Protein AF-0000000084584482 (afdb_homodimer)

Solvent-accessible surface area (backbone atoms only — not comparable to full-atom values): 12498 Å² total; per-residue (Å²): 125,82,70,65,55,61,28,46,64,66,60,47,19,53,52,30,55,56,40,27,38,62,66,48,37,52,52,50,52,51,26,68,71,41,74,44,37,59,68,48,52,25,63,45,69,70,48,55,60,69,58,52,48,51,54,51,48,53,33,41,77,71,42,48,36,43,78,44,79,55,92,92,42,50,32,35,27,52,29,81,82,31,76,55,37,58,55,53,52,52,56,54,69,37,46,32,81,77,25,67,70,58,44,52,36,54,56,40,49,75,70,52,74,128,127,82,70,65,56,60,29,46,63,66,60,48,19,53,51,30,56,58,41,26,38,61,66,47,37,53,50,48,52,51,25,66,72,43,72,44,38,60,68,47,50,24,64,46,68,69,49,53,60,71,57,52,49,52,54,49,48,54,34,42,76,70,42,48,36,42,79,45,78,55,90,95,41,49,32,38,27,50,28,80,80,30,76,55,36,57,56,53,52,53,56,56,68,36,45,32,81,79,25,66,69,58,44,52,37,53,56,40,48,75,69,53,76,127

Sequence (228 aa):
MTVTAALSTEKLTETLKILYDPTRLLLMKLLTEKEYCVCELVGMFEVSQPAISQHLRKYKKAGLVYEERRGQWRYYRFNETCEQRALVEQILSQLDENDEQLVKLRTKAEAITCMTVTAALSTEKLTETLKILYDPTRLLLMKLLTEKEYCVCELVGMFEVSQPAISQHLRKYKKAGLVYEERRGQWRYYRFNETCEQRALVEQILSQLDENDEQLVKLRTKAEAITC

Foldseek 3Di:
DPPLDDDDPVLLVLVCVLCVDPLLVLVQLVQAVHKDWLVLSCQLVVHDSVVSVVSVVSCVVSVQWDWDDDPPIIMIHGDCPDSCNVVSVVVNVPDDCVPVSNVSSVVSSVVDDD/DPPLDDDDPVLLVLVCVLCVDPLLVLVQLVQAVHKDWLVLSCQLVVHDSVVSVVSVVSCVVSVQWDWDDDPPIIMIHGDCPDSCNVVSVVVNVPDDCVPVSNVSSVVSSVVDDD

pLDDT: mean 93.22, std 10.54, range [32.22, 98.5]

Organism: NCBI:txid361277

InterPro domains:
  IPR001845 HTH ArsR-type DNA-binding domain [PF01022] (21-66)
  IPR001845 HTH ArsR-type DNA-binding domain [PR00778] (16-31)
  IPR001845 HTH ArsR-type DNA-binding domain [PR00778] (35-46)
  IPR001845 HTH ArsR-type DNA-binding domain [PR00778] (48-63)
  IPR001845 HTH ArsR-type DNA-binding domain [PR00778] (63-78)
  IPR001845 HTH ArsR-type DNA-binding domain [PS50987] (4-99)
  IPR001845 HTH ArsR-type DNA-binding domain [SM00418] (14-97)
  IPR011991 ArsR-like helix-turn-helix domain [cd00090] (16-92)
  IPR036388 Winged helix-like DNA-binding domain superfamily [G3DSA:1.10.10.10] (2-109)
  IPR036390 Winged helix DNA-binding domain superfamily [SSF46785] (10-90)
  IPR051081 HTH-type Metal-responsive Transcriptional Regulators [PTHR33154] (8-96)

Nearest PDB structures (foldseek):
  4ooi-assembly1_A  TM=8.924E-01  e=1.299E-05  Vibrio cholerae O1 biovar El Tor str. N16961
  4k2e-assembly1_B  TM=9.018E-01  e=5.523E-05  Vibrio cholerae O1 biovar El Tor str. N16961
  3jth-assembly1_A  TM=8.368E-01  e=1.106E-04  Vibrio vulnificus CMCP6
  7p6f-assembly1_BBB  TM=7.817E-01  e=7.816E-05  Streptomyces griseus
  7p6f-assembly2_CCC-2  TM=7.333E-01  e=4.135E-05  Streptomyces griseus

Structure (mmCIF, N/CA/C/O backbone):
data_AF-0000000084584482-model_v1
#
loop_
_entity.id
_entity.type
_entity.pdbx_description
1 polymer 'ArsR family transcriptional regulator'
#
loop_
_atom_site.group_PDB
_atom_site.id
_atom_site.type_symbol
_atom_site.label_atom_id
_atom_site.label_alt_id
_atom_site.label_comp_id
_atom_site.label_asym_id
_atom_site.label_entity_id
_atom_site.label_seq_id
_atom_site.pdbx_PDB_ins_code
_atom_site.Cartn_x
_atom_site.Cartn_y
_atom_site.Cartn_z
_atom_site.occupancy
_atom_site.B_iso_or_equiv
_atom_site.auth_seq_id
_atom_site.auth_comp_id
_atom_site.auth_asym_id
_atom_site.auth_atom_id
_atom_site.pdbx_PDB_model_num
ATOM 1 N N . MET A 1 1 ? 7.176 15.039 -17.984 1 32.22 1 MET A N 1
ATOM 2 C CA . MET A 1 1 ? 7.062 13.609 -18.281 1 32.22 1 MET A CA 1
ATOM 3 C C . MET A 1 1 ? 7.305 12.773 -17.016 1 32.22 1 MET A C 1
ATOM 5 O O . MET A 1 1 ? 8.438 12.68 -16.547 1 32.22 1 MET A O 1
ATOM 9 N N . THR A 1 2 ? 6.734 13.07 -15.844 1 42.53 2 THR A N 1
ATOM 10 C CA . THR A 1 2 ? 7.199 12.664 -14.523 1 42.53 2 THR A CA 1
ATOM 11 C C . THR A 1 2 ? 7.43 11.156 -14.469 1 42.53 2 THR A C 1
ATOM 13 O O . THR A 1 2 ? 6.484 10.367 -14.594 1 42.53 2 THR A O 1
ATOM 16 N N . VAL A 1 3 ? 8.484 10.859 -15.023 1 50.09 3 VAL A N 1
ATOM 17 C CA . VAL A 1 3 ? 8.898 9.469 -15.133 1 50.09 3 VAL A CA 1
ATOM 18 C C . VAL A 1 3 ? 8.703 8.766 -13.789 1 50.09 3 VAL A C 1
ATOM 20 O O . VAL A 1 3 ? 9.289 9.164 -12.781 1 50.09 3 VAL A O 1
ATOM 23 N N . THR A 1 4 ? 7.547 8.445 -13.562 1 61.56 4 THR A N 1
ATOM 24 C CA . THR A 1 4 ? 7.32 7.637 -12.367 1 61.56 4 THR A CA 1
ATOM 25 C C . THR A 1 4 ? 8.312 6.48 -12.305 1 61.56 4 THR A C 1
ATOM 27 O O . THR A 1 4 ? 8.352 5.633 -13.195 1 61.56 4 THR A O 1
ATOM 30 N N . ALA A 1 5 ? 9.43 6.859 -11.68 1 71.5 5 ALA A N 1
ATOM 31 C CA . ALA A 1 5 ? 10.5 5.867 -11.539 1 71.5 5 ALA A CA 1
ATOM 32 C C . ALA A 1 5 ? 9.953 4.555 -10.984 1 71.5 5 ALA A C 1
ATOM 34 O O . ALA A 1 5 ? 9.133 4.555 -10.062 1 71.5 5 ALA A O 1
ATOM 35 N N . ALA A 1 6 ? 10.18 3.467 -11.672 1 89.94 6 ALA A N 1
ATOM 36 C CA . ALA A 1 6 ? 9.844 2.135 -11.172 1 89.94 6 ALA A CA 1
ATOM 37 C C . ALA A 1 6 ? 10.555 1.847 -9.852 1 89.94 6 ALA A C 1
ATOM 39 O O . ALA A 1 6 ? 11.672 2.32 -9.625 1 89.94 6 ALA A O 1
ATOM 40 N N . LEU A 1 7 ? 9.891 1.24 -8.898 1 96.56 7 LEU A N 1
ATOM 41 C CA . LEU A 1 7 ? 10.422 0.967 -7.566 1 96.56 7 LEU A CA 1
ATOM 42 C C . LEU A 1 7 ? 10.797 -0.502 -7.426 1 96.56 7 LEU A C 1
ATOM 44 O O . LEU A 1 7 ? 10.156 -1.375 -8.008 1 96.56 7 LEU A O 1
ATOM 48 N N . SER A 1 8 ? 11.859 -0.708 -6.691 1 96.44 8 SER A N 1
ATOM 49 C CA . SER A 1 8 ? 12.188 -2.082 -6.328 1 96.44 8 SER A CA 1
ATOM 50 C C . SER A 1 8 ? 11.133 -2.678 -5.398 1 96.44 8 SER A C 1
ATOM 52 O O . SER A 1 8 ? 10.359 -1.944 -4.773 1 96.44 8 SER A O 1
ATOM 54 N N . THR A 1 9 ? 11.133 -3.967 -5.312 1 97 9 THR A N 1
ATOM 55 C CA . THR A 1 9 ? 10.219 -4.66 -4.418 1 97 9 THR A CA 1
ATOM 56 C C . THR A 1 9 ? 10.398 -4.18 -2.979 1 97 9 THR A C 1
ATOM 58 O O . THR A 1 9 ? 9.422 -3.922 -2.275 1 97 9 THR A O 1
ATOM 61 N N . GLU A 1 10 ? 11.617 -4.004 -2.627 1 95.75 10 GLU A N 1
ATOM 62 C CA . GLU A 1 10 ? 11.938 -3.588 -1.266 1 95.75 10 GLU A CA 1
ATOM 63 C C . GLU A 1 10 ? 11.43 -2.176 -0.986 1 95.75 10 GLU A C 1
ATOM 65 O O . GLU A 1 10 ? 10.773 -1.937 0.03 1 95.75 10 GLU A O 1
ATOM 70 N N . LYS A 1 11 ? 11.719 -1.286 -1.854 1 96.38 11 LYS A N 1
ATOM 71 C CA . LYS A 1 11 ? 11.305 0.103 -1.674 1 96.38 11 LYS A CA 1
ATOM 72 C C . LYS A 1 11 ? 9.781 0.232 -1.692 1 96.38 11 LYS A C 1
ATOM 74 O O . LYS A 1 11 ? 9.211 0.978 -0.896 1 96.38 11 LYS A O 1
ATOM 79 N N . LEU A 1 12 ? 9.172 -0.483 -2.604 1 97.75 12 LEU A N 1
ATOM 80 C CA . LEU A 1 12 ? 7.715 -0.461 -2.723 1 97.75 12 LEU A CA 1
ATOM 81 C C . LEU A 1 12 ? 7.059 -0.988 -1.452 1 97.75 12 LEU A C 1
ATOM 83 O O . LEU A 1 12 ? 6.203 -0.319 -0.867 1 97.75 12 LEU A O 1
ATOM 87 N N . THR A 1 13 ? 7.535 -2.094 -0.897 1 97.75 13 THR A N 1
ATOM 88 C CA . THR A 1 13 ? 6.922 -2.711 0.273 1 97.75 13 THR A CA 1
ATOM 89 C C . THR A 1 13 ? 7.188 -1.88 1.525 1 97.75 13 THR A C 1
ATOM 91 O O . THR A 1 13 ? 6.34 -1.804 2.418 1 97.75 13 THR A O 1
ATOM 94 N N . GLU A 1 14 ? 8.312 -1.296 1.596 1 97.06 14 GLU A N 1
ATOM 95 C CA . GLU A 1 14 ? 8.617 -0.415 2.717 1 97.06 14 GLU A CA 1
ATOM 96 C C . GLU A 1 14 ? 7.676 0.783 2.756 1 97.06 14 GLU A C 1
ATOM 98 O O . GLU A 1 14 ? 7.242 1.202 3.83 1 97.06 14 GLU A O 1
ATOM 103 N N . THR A 1 15 ? 7.422 1.303 1.594 1 97.88 15 THR A N 1
ATOM 104 C CA . THR A 1 15 ? 6.512 2.441 1.503 1 97.88 15 THR A CA 1
ATOM 105 C C . THR A 1 15 ? 5.094 2.035 1.89 1 97.88 15 THR A C 1
ATOM 107 O O . THR A 1 15 ? 4.422 2.744 2.641 1 97.88 15 THR A O 1
ATOM 110 N N . LEU A 1 16 ? 4.684 0.858 1.425 1 98.38 16 LEU A N 1
ATOM 111 C CA . LEU A 1 16 ? 3.373 0.341 1.798 1 98.38 16 LEU A CA 1
ATOM 112 C C . LEU A 1 16 ? 3.283 0.122 3.305 1 98.38 16 LEU A C 1
ATOM 114 O O . LEU A 1 16 ? 2.266 0.441 3.924 1 98.38 16 LEU A O 1
ATOM 118 N N . LYS A 1 17 ? 4.328 -0.348 3.85 1 97.5 17 LYS A N 1
ATOM 119 C CA . LYS A 1 17 ? 4.398 -0.63 5.281 1 97.5 17 LYS A CA 1
ATOM 120 C C . LYS A 1 17 ? 4.199 0.642 6.102 1 97.5 17 LYS A C 1
ATOM 122 O O . LYS A 1 17 ? 3.549 0.616 7.145 1 97.5 17 LYS A O 1
ATOM 127 N N . ILE A 1 18 ? 4.699 1.643 5.629 1 97.31 18 ILE A N 1
ATOM 128 C CA . ILE A 1 18 ? 4.57 2.916 6.332 1 97.31 18 ILE A CA 1
ATOM 129 C C . ILE A 1 18 ? 3.133 3.422 6.215 1 97.31 18 ILE A C 1
ATOM 131 O O . ILE A 1 18 ? 2.559 3.906 7.191 1 97.31 18 ILE A O 1
ATOM 135 N N . LEU A 1 19 ? 2.537 3.219 5.051 1 97.69 19 LEU A N 1
ATOM 136 C CA . LEU A 1 19 ? 1.274 3.877 4.734 1 97.69 19 LEU A CA 1
ATOM 137 C C . LEU A 1 19 ? 0.09 3.018 5.164 1 97.69 19 LEU A C 1
ATOM 139 O O . LEU A 1 19 ? -1.051 3.486 5.172 1 97.69 19 LEU A O 1
ATOM 143 N N . TYR A 1 20 ? 0.31 1.757 5.555 1 97 20 TYR A N 1
ATOM 144 C CA . TYR A 1 20 ? -0.832 0.895 5.84 1 97 20 TYR A CA 1
ATOM 145 C C . TYR A 1 20 ? -1.443 1.228 7.195 1 97 20 TYR A C 1
ATOM 147 O O . TYR A 1 20 ? -2.494 0.692 7.555 1 97 20 TYR A O 1
ATOM 155 N N . ASP A 1 21 ? -0.858 2.107 7.965 1 96.75 21 ASP A N 1
ATOM 156 C CA . ASP A 1 21 ? -1.448 2.645 9.188 1 96.75 21 ASP A CA 1
ATOM 157 C C . ASP A 1 21 ? -2.482 3.723 8.867 1 96.75 21 ASP A C 1
ATOM 159 O O . ASP A 1 21 ? -2.197 4.668 8.133 1 96.75 21 ASP A O 1
ATOM 163 N N . PRO A 1 22 ? -3.732 3.531 9.414 1 96.75 22 PRO A N 1
ATOM 164 C CA . PRO A 1 22 ? -4.785 4.492 9.07 1 96.75 22 PRO A CA 1
ATOM 165 C C . PRO A 1 22 ? -4.402 5.93 9.398 1 96.75 22 PRO A C 1
ATOM 167 O O . PRO A 1 22 ? -4.688 6.844 8.625 1 96.75 22 PRO A O 1
ATOM 170 N N . THR A 1 23 ? -3.777 6.121 10.484 1 96.38 23 THR A N 1
ATOM 171 C CA . THR A 1 23 ? -3.371 7.465 10.875 1 96.38 23 THR A CA 1
ATOM 172 C C . THR A 1 23 ? -2.318 8.016 9.922 1 96.38 23 THR A C 1
ATOM 174 O O . THR A 1 23 ? -2.418 9.156 9.469 1 96.38 23 THR A O 1
ATOM 177 N N . ARG A 1 24 ? -1.349 7.18 9.609 1 97.75 24 ARG A N 1
ATOM 178 C CA . ARG A 1 24 ? -0.279 7.605 8.711 1 97.75 24 ARG A CA 1
ATOM 179 C C . ARG A 1 24 ? -0.814 7.863 7.309 1 97.75 24 ARG A C 1
ATOM 181 O O . ARG A 1 24 ? -0.327 8.75 6.605 1 97.75 24 ARG A O 1
ATOM 188 N N . LEU A 1 25 ? -1.748 7.07 6.898 1 98.19 25 LEU A N 1
ATOM 189 C CA . LEU A 1 25 ? -2.355 7.27 5.586 1 98.19 25 LEU A CA 1
ATOM 190 C C . LEU A 1 25 ? -3.045 8.633 5.512 1 98.19 25 LEU A C 1
ATOM 192 O O . LEU A 1 25 ? -2.834 9.383 4.559 1 98.19 25 LEU A O 1
ATOM 196 N N . LEU A 1 26 ? -3.824 8.922 6.508 1 97.88 26 LEU A N 1
ATOM 197 C CA . LEU A 1 26 ? -4.566 10.18 6.539 1 97.88 26 LEU A CA 1
ATOM 198 C C . LEU A 1 26 ? -3.621 11.367 6.711 1 97.88 26 LEU A C 1
ATOM 200 O O . LEU A 1 26 ? -3.818 12.414 6.098 1 97.88 26 LEU A O 1
ATOM 204 N N . LEU A 1 27 ? -2.625 11.125 7.543 1 97.88 27 LEU A N 1
ATOM 205 C CA . LEU A 1 27 ? -1.597 12.141 7.746 1 97.88 27 LEU A CA 1
ATOM 206 C C . LEU A 1 27 ? -0.896 12.477 6.434 1 97.88 27 LEU A C 1
ATOM 208 O O . LEU A 1 27 ? -0.711 13.656 6.105 1 97.88 27 LEU A O 1
ATOM 212 N N . MET A 1 28 ? -0.558 11.508 5.672 1 98.5 28 MET A N 1
ATOM 213 C CA . MET A 1 28 ? 0.083 11.703 4.375 1 98.5 28 MET A CA 1
ATOM 214 C C . MET A 1 28 ? -0.844 12.445 3.416 1 98.5 28 MET A C 1
ATOM 216 O O . MET A 1 28 ? -0.405 13.328 2.678 1 98.5 28 MET A O 1
ATOM 220 N N . LYS A 1 29 ? -2.084 12.039 3.418 1 98 29 LYS A N 1
ATOM 221 C CA . LYS A 1 29 ? -3.062 12.711 2.57 1 98 29 LYS A CA 1
ATOM 222 C C . LYS A 1 29 ? -3.086 14.211 2.846 1 98 29 LYS A C 1
ATOM 224 O O . LYS A 1 29 ? -3.016 15.023 1.918 1 98 29 LYS A O 1
ATOM 229 N N . LEU A 1 30 ? -3.096 14.594 4.055 1 96.75 30 LEU A N 1
ATOM 230 C CA . LEU A 1 30 ? -3.129 16 4.441 1 96.75 30 LEU A CA 1
ATOM 231 C C . LEU A 1 30 ? -1.847 16.703 4.023 1 96.75 30 LEU A C 1
ATOM 233 O O . LEU A 1 30 ? -1.893 17.812 3.488 1 96.75 30 LEU A O 1
ATOM 237 N N . LEU A 1 31 ? -0.734 16.031 4.207 1 97.56 31 LEU A N 1
ATOM 238 C CA . LEU A 1 31 ? 0.564 16.641 3.922 1 97.56 31 LEU A CA 1
ATOM 239 C C . LEU A 1 31 ? 0.753 16.828 2.422 1 97.56 31 LEU A C 1
ATOM 241 O O . LEU A 1 31 ? 1.561 17.672 1.996 1 97.56 31 LEU A O 1
ATOM 245 N N . THR A 1 32 ? 0.097 16.016 1.607 1 97 32 THR A N 1
ATOM 246 C CA . THR A 1 32 ? 0.163 16.203 0.163 1 97 32 THR A CA 1
ATOM 247 C C . THR A 1 32 ? -0.662 17.422 -0.261 1 97 32 THR A C 1
ATOM 249 O O . THR A 1 32 ? -0.497 17.938 -1.37 1 97 32 THR A O 1
ATOM 252 N N . GLU A 1 33 ? -1.539 17.844 0.581 1 94.31 33 GLU A N 1
ATOM 253 C CA . GLU A 1 33 ? -2.432 18.953 0.259 1 94.31 33 GLU A CA 1
ATOM 254 C C . GLU A 1 33 ? -1.831 20.281 0.692 1 94.31 33 GLU A C 1
ATOM 256 O O . GLU A 1 33 ? -1.94 21.281 -0.024 1 94.31 33 GLU A O 1
ATOM 261 N N . LYS A 1 34 ? -1.255 20.297 1.802 1 93.88 34 LYS A N 1
ATOM 262 C CA . LYS A 1 34 ? -0.595 21.516 2.266 1 93.88 34 LYS A CA 1
ATOM 263 C C . LYS A 1 34 ? 0.417 21.203 3.365 1 93.88 34 LYS A C 1
ATOM 265 O O . LYS A 1 34 ? 0.625 20.047 3.717 1 93.88 34 LYS A O 1
ATOM 270 N N . GLU A 1 35 ? 1.16 22.25 3.797 1 96.06 35 GLU A N 1
ATOM 271 C CA . GLU A 1 35 ? 2.145 22.156 4.871 1 96.06 35 GLU A CA 1
ATOM 272 C C . GLU A 1 35 ? 1.492 22.328 6.238 1 96.06 35 GLU A C 1
ATOM 274 O O . GLU A 1 35 ? 0.596 23.172 6.398 1 96.06 35 GLU A O 1
ATOM 279 N N . TYR A 1 36 ? 2.002 21.516 7.266 1 95.75 36 TYR A N 1
ATOM 280 C CA . TYR A 1 36 ? 1.469 21.625 8.617 1 95.75 36 TYR A CA 1
ATOM 281 C C . TYR A 1 36 ? 2.592 21.656 9.648 1 95.75 36 TYR A C 1
ATOM 283 O O . TYR A 1 36 ? 3.643 21.031 9.445 1 95.75 36 TYR A O 1
ATOM 291 N N . CYS A 1 37 ? 2.361 22.359 10.719 1 95.38 37 CYS A N 1
ATOM 292 C CA . CYS A 1 37 ? 3.279 22.234 11.844 1 95.38 37 CYS A CA 1
ATOM 293 C C . CYS A 1 37 ? 2.85 21.109 12.781 1 95.38 37 CYS A C 1
ATOM 295 O O . CYS A 1 37 ? 1.692 20.688 12.758 1 95.38 37 CYS A O 1
ATOM 297 N N . VAL A 1 38 ? 3.701 20.688 13.594 1 94.62 38 VAL A N 1
ATOM 298 C CA . VAL A 1 38 ? 3.461 19.547 14.484 1 94.62 38 VAL A CA 1
ATOM 299 C C . VAL A 1 38 ? 2.252 19.828 15.367 1 94.62 38 VAL A C 1
ATOM 301 O O . VAL A 1 38 ? 1.397 18.969 15.57 1 94.62 38 VAL A O 1
ATOM 304 N N . CYS A 1 39 ? 2.086 21.016 15.867 1 92.75 39 CYS A N 1
ATOM 305 C CA . CYS A 1 39 ? 1.007 21.391 16.781 1 92.75 39 CYS A CA 1
ATOM 306 C C . CYS A 1 39 ? -0.349 21.281 16.094 1 92.75 39 CYS A C 1
ATOM 308 O O . CYS A 1 39 ? -1.323 20.828 16.703 1 92.75 39 CYS A O 1
ATOM 310 N N . GLU A 1 40 ? -0.403 21.703 14.859 1 94.81 40 GLU A N 1
ATOM 311 C CA . GLU A 1 40 ? -1.645 21.562 14.102 1 94.81 40 GLU A CA 1
ATOM 312 C C . GLU A 1 40 ? -2.033 20.094 13.953 1 94.81 40 GLU A C 1
ATOM 314 O O . GLU A 1 40 ? -3.199 19.734 14.133 1 94.81 40 GLU A O 1
ATOM 319 N N . LEU A 1 41 ? -1.074 19.25 13.641 1 95.88 41 LEU A N 1
ATOM 320 C CA . LEU A 1 41 ? -1.325 17.828 13.43 1 95.88 41 LEU A CA 1
ATOM 321 C C . LEU A 1 41 ? -1.777 17.156 14.727 1 95.88 41 LEU A C 1
ATOM 323 O O . LEU A 1 41 ? -2.693 16.344 14.711 1 95.88 41 LEU A O 1
ATOM 327 N N . VAL A 1 42 ? -1.187 17.484 15.812 1 95.12 42 VAL A N 1
ATOM 328 C CA . VAL A 1 42 ? -1.553 16.938 17.125 1 95.12 42 VAL A CA 1
ATOM 329 C C . VAL A 1 42 ? -3.006 17.281 17.438 1 95.12 42 VAL A C 1
ATOM 331 O O . VAL A 1 42 ? -3.773 16.422 17.875 1 95.12 42 VAL A O 1
ATOM 334 N N . GLY A 1 43 ? -3.34 18.516 17.188 1 94 43 GLY A N 1
ATOM 335 C CA . GLY A 1 43 ? -4.703 18.953 17.406 1 94 43 GLY A CA 1
ATOM 336 C C . GLY A 1 43 ? -5.715 18.281 16.5 1 94 43 GLY A C 1
ATOM 337 O O . GLY A 1 43 ? -6.797 17.891 16.953 1 94 43 GLY A O 1
ATOM 338 N N . MET A 1 44 ? -5.383 18.109 15.281 1 94.38 44 MET A N 1
ATOM 339 C CA . MET A 1 44 ? -6.281 17.531 14.289 1 94.38 44 MET A CA 1
ATOM 340 C C . MET A 1 44 ? -6.527 16.062 14.57 1 94.38 44 MET A C 1
ATOM 342 O O . MET A 1 44 ? -7.668 15.594 14.547 1 94.38 44 MET A O 1
ATOM 346 N N . PHE A 1 45 ? -5.469 15.281 14.867 1 95.69 45 PHE A N 1
ATOM 347 C CA . PHE A 1 45 ? -5.559 13.836 15 1 95.69 45 PHE A CA 1
ATOM 348 C C . PHE A 1 45 ? -5.91 13.438 16.422 1 95.69 45 PHE A C 1
ATOM 350 O O . PHE A 1 45 ? -6.258 12.289 16.688 1 95.69 45 PHE A O 1
ATOM 357 N N . GLU A 1 46 ? -5.848 14.391 17.328 1 93.69 46 GLU A N 1
ATOM 358 C CA . GLU A 1 46 ? -6.184 14.172 18.734 1 93.69 46 GLU A CA 1
ATOM 359 C C . GLU A 1 46 ? -5.352 13.039 19.328 1 93.69 46 GLU A C 1
ATOM 361 O O . GLU A 1 46 ? -5.891 12.148 19.984 1 93.69 46 GLU A O 1
ATOM 366 N N . VAL A 1 47 ? -4.113 12.969 18.953 1 94.5 47 VAL A N 1
ATOM 367 C CA . VAL A 1 47 ? -3.117 12.055 19.516 1 94.5 47 VAL A CA 1
ATOM 368 C C . VAL A 1 47 ? -1.986 12.859 20.156 1 94.5 47 VAL A C 1
ATOM 370 O O . VAL A 1 47 ? -1.896 14.07 19.969 1 94.5 47 VAL A O 1
ATOM 373 N N . SER A 1 48 ? -1.186 12.18 20.922 1 96.12 48 SER A N 1
ATOM 374 C CA . SER A 1 48 ? -0.091 12.844 21.625 1 96.12 48 SER A CA 1
ATOM 375 C C . SER A 1 48 ? 0.969 13.336 20.641 1 96.12 48 SER A C 1
ATOM 377 O O . SER A 1 48 ? 1.091 12.812 19.531 1 96.12 48 SER A O 1
ATOM 379 N N . GLN A 1 49 ? 1.655 14.297 21.047 1 95.94 49 GLN A N 1
ATOM 380 C CA . GLN A 1 49 ? 2.756 14.836 20.25 1 95.94 49 GLN A CA 1
ATOM 381 C C . GLN A 1 49 ? 3.828 13.781 20 1 95.94 49 GLN A C 1
ATOM 383 O O . GLN A 1 49 ? 4.34 13.656 18.891 1 95.94 49 GLN A O 1
ATOM 388 N N . PRO A 1 50 ? 4.156 13.023 21.016 1 97.38 50 PRO A N 1
ATOM 389 C CA . PRO A 1 50 ? 5.137 11.969 20.734 1 97.38 50 PRO A CA 1
ATOM 390 C C . PRO A 1 50 ? 4.672 11 19.656 1 97.38 50 PRO A C 1
ATOM 392 O O . PRO A 1 50 ? 5.48 10.547 18.844 1 97.38 50 PRO A O 1
ATOM 395 N N . ALA A 1 51 ? 3.408 10.656 19.578 1 97 51 ALA A N 1
ATOM 396 C CA . ALA A 1 51 ? 2.867 9.75 18.562 1 97 51 ALA A CA 1
ATOM 397 C C . ALA A 1 51 ? 2.99 10.344 17.172 1 97 51 ALA A C 1
ATOM 399 O O . ALA A 1 51 ? 3.467 9.688 16.25 1 97 51 ALA A O 1
ATOM 400 N N . ILE A 1 52 ? 2.559 11.57 17.078 1 97.5 52 ILE A N 1
ATOM 401 C CA . ILE A 1 52 ? 2.658 12.266 15.797 1 97.5 52 ILE A CA 1
ATOM 402 C C . ILE A 1 52 ? 4.121 12.359 15.375 1 97.5 52 ILE A C 1
ATOM 404 O O . ILE A 1 52 ? 4.453 12.148 14.203 1 97.5 52 ILE A O 1
ATOM 408 N N . SER A 1 53 ? 4.98 12.672 16.312 1 96.81 53 SER A N 1
ATOM 409 C CA . SER A 1 53 ? 6.406 12.789 16.031 1 96.81 53 SER A CA 1
ATOM 410 C C . SER A 1 53 ? 6.98 11.469 15.539 1 96.81 53 SER A C 1
ATOM 412 O O . SER A 1 53 ? 7.824 11.453 14.641 1 96.81 53 SER A O 1
ATOM 414 N N . GLN A 1 54 ? 6.535 10.445 16.094 1 97.38 54 GLN A N 1
ATOM 415 C CA . GLN A 1 54 ? 6.996 9.125 15.672 1 97.38 54 GLN A CA 1
ATOM 416 C C . GLN A 1 54 ? 6.613 8.836 14.227 1 97.38 54 GLN A C 1
ATOM 418 O O . GLN A 1 54 ? 7.43 8.336 13.445 1 97.38 54 GLN A O 1
ATOM 423 N N . HIS A 1 55 ? 5.371 9.125 13.812 1 98 55 HIS A N 1
ATOM 424 C CA . HIS A 1 55 ? 4.926 8.953 12.438 1 98 55 HIS A CA 1
ATOM 425 C C . HIS A 1 55 ? 5.742 9.812 11.477 1 98 55 HIS A C 1
ATOM 427 O O . HIS A 1 55 ? 6.188 9.336 10.438 1 98 55 HIS A O 1
ATOM 433 N N . LEU A 1 56 ? 5.926 11.039 11.906 1 98.06 56 LEU A N 1
ATOM 434 C CA . LEU A 1 56 ? 6.664 11.977 11.07 1 98.06 56 LEU A CA 1
ATOM 435 C C . LEU A 1 56 ? 8.117 11.539 10.914 1 98.06 56 LEU A C 1
ATOM 437 O O . LEU A 1 56 ? 8.711 11.719 9.852 1 98.06 56 LEU A O 1
ATOM 441 N N . ARG A 1 57 ? 8.68 11.016 11.961 1 97.69 57 ARG A N 1
ATOM 442 C CA . ARG A 1 57 ? 10.039 10.484 11.891 1 97.69 57 ARG A CA 1
ATOM 443 C C . ARG A 1 57 ? 10.133 9.359 10.875 1 97.69 57 ARG A C 1
ATOM 445 O O . ARG A 1 57 ? 11.094 9.297 10.102 1 97.69 57 ARG A O 1
ATOM 452 N N . LYS A 1 58 ? 9.211 8.477 10.867 1 97.88 58 LYS A N 1
ATOM 453 C CA . LYS A 1 58 ? 9.164 7.383 9.906 1 97.88 58 LYS A CA 1
ATOM 454 C C . LYS A 1 58 ? 9.086 7.918 8.477 1 97.88 58 LYS A C 1
ATOM 456 O O . LYS A 1 58 ? 9.758 7.406 7.578 1 97.88 58 LYS A O 1
ATOM 461 N N . TYR A 1 59 ? 8.273 8.945 8.266 1 98.44 59 TYR A N 1
ATOM 462 C CA . TYR A 1 59 ? 8.148 9.57 6.957 1 98.44 59 TYR A CA 1
ATOM 463 C C . TYR A 1 59 ? 9.469 10.188 6.516 1 98.44 59 TYR A C 1
ATOM 465 O O . TYR A 1 59 ? 9.891 10.016 5.367 1 98.44 59 TYR A O 1
ATOM 473 N N . LYS A 1 60 ? 10.047 10.883 7.469 1 97.62 60 LYS A N 1
ATOM 474 C CA . LYS A 1 60 ? 11.297 11.57 7.164 1 97.62 60 LYS A CA 1
ATOM 475 C C . LYS A 1 60 ? 12.398 10.57 6.805 1 97.62 60 LYS A C 1
ATOM 477 O O . LYS A 1 60 ? 13.109 10.75 5.82 1 97.62 60 LYS A O 1
ATOM 482 N N . LYS A 1 61 ? 12.523 9.492 7.562 1 97.38 61 LYS A N 1
ATOM 483 C CA . LYS A 1 61 ? 13.516 8.453 7.32 1 97.38 61 LYS A CA 1
ATOM 484 C C . LYS A 1 61 ? 13.32 7.812 5.949 1 97.38 61 LYS A C 1
ATOM 486 O O . LYS A 1 61 ? 14.289 7.457 5.273 1 97.38 61 LYS A O 1
ATOM 491 N N . ALA A 1 62 ? 12.055 7.75 5.52 1 97.25 62 ALA A N 1
ATOM 492 C CA . ALA A 1 62 ? 11.719 7.125 4.242 1 97.25 62 ALA A CA 1
ATOM 493 C C . ALA A 1 62 ? 11.82 8.125 3.098 1 97.25 62 ALA A C 1
ATOM 495 O O . ALA A 1 62 ? 11.641 7.766 1.933 1 97.25 62 ALA A O 1
ATOM 496 N N . GLY A 1 63 ? 12.039 9.375 3.439 1 97.5 63 GLY A N 1
ATOM 497 C CA . GLY A 1 63 ? 12.18 10.414 2.432 1 97.5 63 GLY A CA 1
ATOM 498 C C . GLY A 1 63 ? 10.852 10.914 1.895 1 97.5 63 GLY A C 1
ATOM 499 O O . GLY A 1 63 ? 10.797 11.508 0.817 1 97.5 63 GLY A O 1
ATOM 500 N N . LEU A 1 64 ? 9.789 10.727 2.586 1 98.31 64 LEU A N 1
ATOM 501 C CA . LEU A 1 64 ? 8.445 11.016 2.088 1 98.31 64 LEU A CA 1
ATOM 502 C C . LEU A 1 64 ? 8.047 12.453 2.418 1 98.31 64 LEU A C 1
ATOM 504 O O . LEU A 1 64 ? 7.145 13.008 1.79 1 98.31 64 LEU A O 1
ATOM 508 N N . VAL A 1 65 ? 8.742 13.047 3.426 1 98.44 65 VAL A N 1
ATOM 509 C CA . VAL A 1 65 ? 8.352 14.398 3.811 1 98.44 65 VAL A CA 1
ATOM 510 C C . VAL A 1 65 ? 9.602 15.266 3.99 1 98.44 65 VAL A C 1
ATOM 512 O O . VAL A 1 65 ? 10.695 14.742 4.219 1 98.44 65 VAL A O 1
ATOM 515 N N . TYR A 1 66 ? 9.383 16.484 3.84 1 96.88 66 TYR A N 1
ATOM 516 C CA . TYR A 1 66 ? 10.359 17.516 4.184 1 96.88 66 TYR A CA 1
ATOM 517 C C . TYR A 1 66 ? 10.016 18.172 5.508 1 96.88 66 TYR A C 1
ATOM 519 O O . TYR A 1 66 ? 8.844 18.453 5.781 1 96.88 66 TYR A O 1
ATOM 527 N N . GLU A 1 67 ? 10.992 18.328 6.262 1 96.81 67 GLU A N 1
ATOM 528 C CA . GLU A 1 67 ? 10.852 19.062 7.52 1 96.81 67 GLU A CA 1
ATOM 529 C C . GLU A 1 67 ? 11.547 20.422 7.449 1 96.81 67 GLU A C 1
ATOM 531 O O . GLU A 1 67 ? 12.688 20.516 6.988 1 96.81 67 GLU A O 1
ATOM 536 N N . GLU A 1 68 ? 10.875 21.469 7.805 1 95.75 68 GLU A N 1
ATOM 537 C CA . GLU A 1 68 ? 11.445 22.812 7.871 1 95.75 68 GLU A CA 1
ATOM 538 C C . GLU A 1 68 ? 11.227 23.438 9.242 1 95.75 68 GLU A C 1
ATOM 540 O O . GLU A 1 68 ? 10.102 23.438 9.758 1 95.75 68 GLU A O 1
ATOM 545 N N . ARG A 1 69 ? 12.352 23.922 9.766 1 95.06 69 ARG A N 1
ATOM 546 C CA . ARG A 1 69 ? 12.258 24.578 11.062 1 95.06 69 ARG A CA 1
ATOM 547 C C . ARG A 1 69 ? 12.086 26.094 10.898 1 95.06 69 ARG A C 1
ATOM 549 O O . ARG A 1 69 ? 12.852 26.734 10.172 1 95.06 69 ARG A O 1
ATOM 556 N N . ARG A 1 70 ? 11.039 26.547 11.461 1 93.56 70 ARG A N 1
ATOM 557 C CA . ARG A 1 70 ? 10.773 27.984 11.492 1 93.56 70 ARG A CA 1
ATOM 558 C C . ARG A 1 70 ? 10.633 28.5 12.922 1 93.56 70 ARG A C 1
ATOM 560 O O . ARG A 1 70 ? 9.562 28.359 13.523 1 93.56 70 ARG A O 1
ATOM 567 N N . GLY A 1 71 ? 11.766 29.172 13.359 1 93.5 71 GLY A N 1
ATOM 568 C CA . GLY A 1 71 ? 11.734 29.562 14.758 1 93.5 71 GLY A CA 1
ATOM 569 C C . GLY A 1 71 ? 11.656 28.375 15.703 1 93.5 71 GLY A C 1
ATOM 570 O O . GLY A 1 71 ? 12.508 27.484 15.664 1 93.5 71 GLY A O 1
ATOM 571 N N . GLN A 1 72 ? 10.578 28.266 16.469 1 90.94 72 GLN A N 1
ATOM 572 C CA . GLN A 1 72 ? 10.422 27.188 17.438 1 90.94 72 GLN A CA 1
ATOM 573 C C . GLN A 1 72 ? 9.586 26.047 16.859 1 90.94 72 GLN A C 1
ATOM 575 O O . GLN A 1 72 ? 9.438 25 17.5 1 90.94 72 GLN A O 1
ATOM 580 N N . TRP A 1 73 ? 9.086 26.281 15.625 1 91.19 73 TRP A N 1
ATOM 581 C CA . TRP A 1 73 ? 8.117 25.344 15.07 1 91.19 73 TRP A CA 1
ATOM 582 C C . TRP A 1 73 ? 8.727 24.547 13.93 1 91.19 73 TRP A C 1
ATOM 584 O O . TRP A 1 73 ? 9.57 25.047 13.188 1 91.19 73 TRP A O 1
ATOM 594 N N . ARG A 1 74 ? 8.289 23.297 13.93 1 95.25 74 ARG A N 1
ATOM 595 C CA . ARG A 1 74 ? 8.656 22.406 12.828 1 95.25 74 ARG A CA 1
ATOM 596 C C . ARG A 1 74 ? 7.492 22.219 11.867 1 95.25 74 ARG A C 1
ATOM 598 O O . ARG A 1 74 ? 6.383 21.875 12.289 1 95.25 74 ARG A O 1
ATOM 605 N N . TYR A 1 75 ? 7.781 22.469 10.578 1 96.69 75 TYR A N 1
ATOM 606 C CA . TYR A 1 75 ? 6.773 22.312 9.539 1 96.69 75 TYR A CA 1
ATOM 607 C C . TYR A 1 75 ? 7.105 21.141 8.633 1 96.69 75 TYR A C 1
ATOM 609 O O . TYR A 1 75 ? 8.266 20.906 8.297 1 96.69 75 TYR A O 1
ATOM 617 N N . TYR A 1 76 ? 6.031 20.453 8.227 1 97.81 76 TYR A N 1
ATOM 618 C CA . TYR A 1 76 ? 6.184 19.281 7.375 1 97.81 76 TYR A CA 1
ATOM 619 C C . TYR A 1 76 ? 5.34 19.406 6.109 1 97.81 76 TYR A C 1
ATOM 621 O O . TYR A 1 76 ? 4.219 19.922 6.152 1 97.81 76 TYR A O 1
ATOM 629 N N . ARG A 1 77 ? 5.871 18.906 5.047 1 97.31 77 ARG A N 1
ATOM 630 C CA . ARG A 1 77 ? 5.148 18.797 3.785 1 97.31 77 ARG A CA 1
ATOM 631 C C . ARG A 1 77 ? 5.582 17.562 3 1 97.31 77 ARG A C 1
ATOM 633 O O . ARG A 1 77 ? 6.641 17 3.27 1 97.31 77 ARG A O 1
ATOM 640 N N . PHE A 1 78 ? 4.793 17.219 2.055 1 98.25 78 PHE A N 1
ATOM 641 C CA . PHE A 1 78 ? 5.117 16.078 1.205 1 98.25 78 PHE A CA 1
ATOM 642 C C . PHE A 1 78 ? 6.324 16.375 0.324 1 98.25 78 PHE A C 1
ATOM 644 O O . PHE A 1 78 ? 6.438 17.484 -0.225 1 98.25 78 PHE A O 1
ATOM 651 N N . ASN A 1 79 ? 7.246 15.422 0.302 1 97.88 79 ASN A N 1
ATOM 652 C CA . ASN A 1 79 ? 8.398 15.523 -0.582 1 97.88 79 ASN A CA 1
ATOM 653 C C . ASN A 1 79 ? 8.055 15.117 -2.012 1 97.88 79 ASN A C 1
ATOM 655 O O . ASN A 1 79 ? 8.18 13.953 -2.377 1 97.88 79 ASN A O 1
ATOM 659 N N . GLU A 1 80 ? 7.883 16.047 -2.85 1 95.19 80 GLU A N 1
ATOM 660 C CA . GLU A 1 80 ? 7.414 15.812 -4.211 1 95.19 80 GLU A CA 1
ATOM 661 C C . GLU A 1 80 ? 8.539 15.281 -5.094 1 95.19 80 GLU A C 1
ATOM 663 O O . GLU A 1 80 ? 8.305 14.836 -6.219 1 95.19 80 GLU A O 1
ATOM 668 N N . THR A 1 81 ? 9.711 15.289 -4.559 1 95.5 81 THR A N 1
ATOM 669 C CA . THR A 1 81 ? 10.852 14.852 -5.352 1 95.5 81 THR A CA 1
ATOM 670 C C . THR A 1 81 ? 11.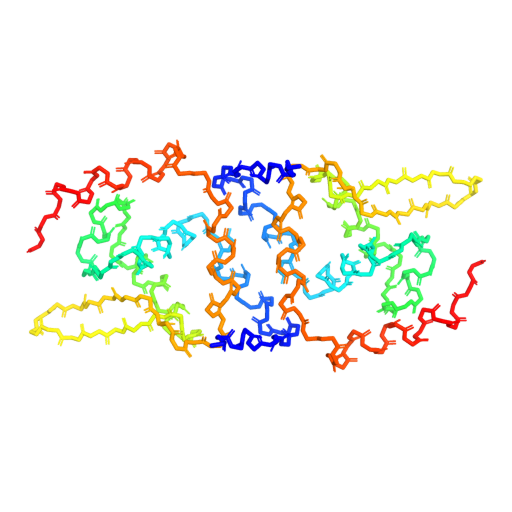266 13.43 -4.973 1 95.5 81 THR A C 1
ATOM 672 O O . THR A 1 81 ? 12.211 12.883 -5.543 1 95.5 81 THR A O 1
ATOM 675 N N . CYS A 1 82 ? 10.547 12.852 -3.986 1 95.94 82 CYS A N 1
ATOM 676 C CA . CYS A 1 82 ? 10.914 11.508 -3.557 1 95.94 82 CYS A CA 1
ATOM 677 C C . CYS A 1 82 ? 10.609 10.484 -4.645 1 95.94 82 CYS A C 1
ATOM 679 O O . CYS A 1 82 ? 9.727 10.703 -5.477 1 95.94 82 CYS A O 1
ATOM 681 N N . GLU A 1 83 ? 11.391 9.438 -4.66 1 94.94 83 GLU A N 1
ATOM 682 C CA . G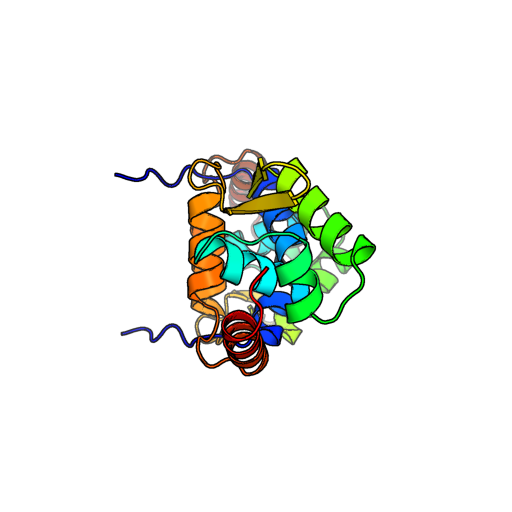LU A 1 83 ? 11.242 8.398 -5.672 1 94.94 83 GLU A CA 1
ATOM 683 C C . GLU A 1 83 ? 9.875 7.727 -5.578 1 94.94 83 GLU A C 1
ATOM 685 O O . GLU A 1 83 ? 9.375 7.184 -6.562 1 94.94 83 GLU A O 1
ATOM 690 N N . GLN A 1 84 ? 9.18 7.844 -4.406 1 96.75 84 GLN A N 1
ATOM 691 C CA . GLN A 1 84 ? 7.922 7.145 -4.156 1 96.75 84 GLN A CA 1
ATOM 692 C C . GLN A 1 84 ? 6.727 8.031 -4.488 1 96.75 84 GLN A C 1
ATOM 694 O O . GLN A 1 84 ? 5.578 7.645 -4.254 1 96.75 84 GLN A O 1
ATOM 699 N N . ARG A 1 85 ? 6.953 9.156 -5.031 1 96.5 85 ARG A N 1
ATOM 700 C CA . ARG A 1 85 ? 5.906 10.156 -5.211 1 96.5 85 ARG A CA 1
ATOM 701 C C . ARG A 1 85 ? 4.715 9.578 -5.965 1 96.5 85 ARG A C 1
ATOM 703 O O . ARG A 1 85 ? 3.574 9.68 -5.512 1 96.5 85 ARG A O 1
ATOM 710 N N . ALA A 1 86 ? 5.008 8.938 -7.098 1 95.88 86 ALA A N 1
ATOM 711 C CA . ALA A 1 86 ? 3.941 8.398 -7.934 1 95.88 86 ALA A CA 1
ATOM 712 C C . ALA A 1 86 ? 3.129 7.352 -7.176 1 95.88 86 ALA A C 1
ATOM 714 O O . ALA A 1 86 ? 1.899 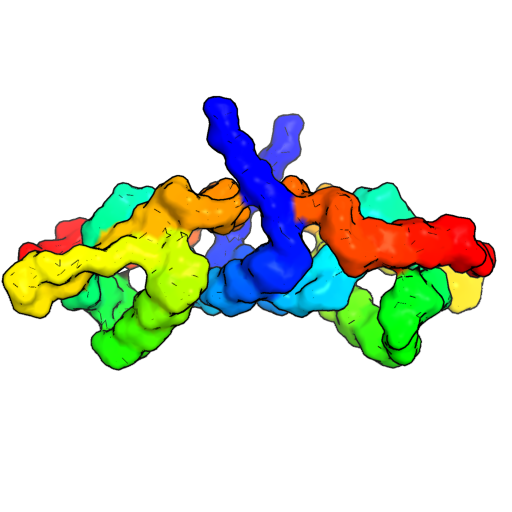7.324 -7.266 1 95.88 86 ALA A O 1
ATOM 715 N N . LEU A 1 87 ? 3.781 6.48 -6.426 1 96.88 87 LEU A N 1
ATOM 716 C CA . LEU A 1 87 ? 3.117 5.445 -5.641 1 96.88 87 LEU A CA 1
ATOM 717 C C . LEU A 1 87 ? 2.207 6.066 -4.586 1 96.88 87 LEU A C 1
ATOM 719 O O . LEU A 1 87 ? 1.034 5.695 -4.477 1 96.88 87 LEU A O 1
ATOM 723 N N . VAL A 1 88 ? 2.732 7.016 -3.855 1 97.69 88 VAL A N 1
ATOM 724 C CA . VAL A 1 88 ? 1.987 7.672 -2.787 1 97.69 88 VAL A CA 1
ATOM 725 C C . VAL A 1 88 ? 0.753 8.359 -3.365 1 97.69 88 VAL A C 1
ATOM 727 O O . VAL A 1 88 ? -0.355 8.195 -2.85 1 97.69 88 VAL A O 1
ATOM 730 N N . GLU A 1 89 ? 0.954 9.062 -4.449 1 9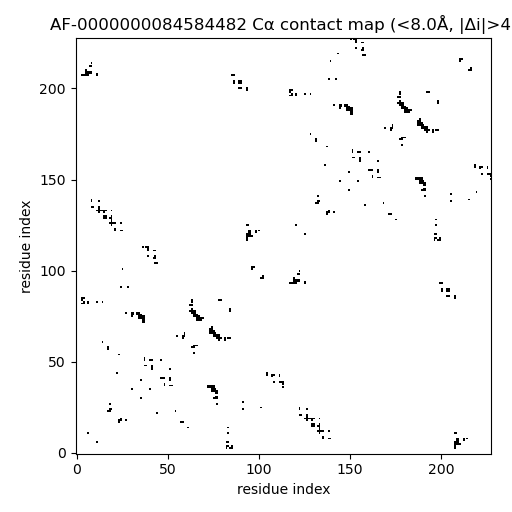6.56 89 GLU A N 1
ATOM 731 C CA . GLU A 1 89 ? -0.149 9.797 -5.07 1 96.56 89 GLU A CA 1
ATOM 732 C C . GLU A 1 89 ? -1.222 8.844 -5.586 1 96.56 89 GLU A C 1
ATOM 734 O O . GLU A 1 89 ? -2.416 9.125 -5.48 1 96.56 89 GLU A O 1
ATOM 739 N N . GLN A 1 90 ? -0.826 7.77 -6.16 1 95.25 90 GLN A N 1
ATOM 740 C CA . GLN A 1 90 ? -1.772 6.789 -6.688 1 95.25 90 GLN A CA 1
ATOM 741 C C . GLN A 1 90 ? -2.562 6.129 -5.562 1 95.25 90 GLN A C 1
ATOM 743 O O . GLN A 1 90 ? -3.777 5.945 -5.676 1 95.25 90 GLN A O 1
ATOM 748 N N . ILE A 1 91 ? -1.891 5.809 -4.484 1 97.25 91 ILE A N 1
ATOM 749 C CA . ILE A 1 91 ? -2.57 5.223 -3.332 1 97.25 91 ILE A CA 1
ATOM 750 C C . ILE A 1 91 ? -3.598 6.211 -2.783 1 97.25 91 ILE A C 1
ATOM 752 O O . ILE A 1 91 ? -4.762 5.855 -2.578 1 97.25 91 ILE A O 1
ATOM 756 N N . LEU A 1 92 ? -3.182 7.43 -2.637 1 97.5 92 LEU A N 1
ATOM 757 C CA . LEU A 1 92 ? -4.031 8.438 -2.01 1 97.5 92 LEU A CA 1
ATOM 758 C C . LEU A 1 92 ? -5.195 8.812 -2.926 1 97.5 92 LEU A C 1
ATOM 760 O O . LEU A 1 92 ? -6.25 9.234 -2.451 1 97.5 92 LEU A O 1
ATOM 764 N N . SER A 1 93 ? -4.98 8.648 -4.234 1 96 93 SER A N 1
ATOM 765 C CA . SER A 1 93 ? -6.039 8.969 -5.191 1 96 93 SER A CA 1
ATOM 766 C C . SER A 1 93 ? -7.207 7.996 -5.066 1 96 93 SER A C 1
ATOM 768 O O . SER A 1 93 ? -8.305 8.266 -5.559 1 96 93 SER A O 1
ATOM 770 N N . GLN A 1 94 ? -7.02 6.867 -4.406 1 96.19 94 GLN A N 1
ATOM 771 C CA . GLN A 1 94 ? -8.062 5.859 -4.258 1 96.19 94 GLN A CA 1
ATOM 772 C C . GLN A 1 94 ? -8.875 6.094 -2.986 1 96.19 94 GLN A C 1
ATOM 774 O O . GLN A 1 94 ? -9.914 5.461 -2.783 1 96.19 94 GLN A O 1
ATOM 779 N N . LEU A 1 95 ? -8.398 6.969 -2.174 1 96.94 95 LEU A N 1
ATOM 780 C CA . LEU A 1 95 ? -9.07 7.27 -0.917 1 96.94 95 LEU A CA 1
ATOM 781 C C . LEU A 1 95 ? -10.359 8.055 -1.165 1 96.94 95 LEU A C 1
ATOM 783 O O . LEU A 1 95 ? -10.359 9.023 -1.924 1 96.94 95 LEU A O 1
ATOM 787 N N . ASP A 1 96 ? -11.391 7.594 -0.579 1 96.12 96 ASP A N 1
ATOM 788 C CA . ASP A 1 96 ? -12.664 8.297 -0.677 1 96.12 96 ASP A CA 1
ATOM 789 C C . ASP A 1 96 ? -12.57 9.695 -0.078 1 96.12 96 ASP A C 1
ATOM 791 O O . ASP A 1 96 ? -12.312 9.852 1.118 1 96.12 96 ASP A O 1
ATOM 795 N N . GLU A 1 97 ? -12.859 10.688 -0.862 1 94.88 97 GLU A N 1
ATOM 796 C CA . GLU A 1 97 ? -12.766 12.07 -0.411 1 94.88 97 GLU A CA 1
ATOM 797 C C . GLU A 1 97 ? -13.828 12.375 0.643 1 94.88 97 GLU A C 1
ATOM 799 O O . GLU A 1 97 ? -13.68 13.328 1.415 1 94.88 97 GLU A O 1
ATOM 804 N N . ASN A 1 98 ? -14.852 11.57 0.618 1 94.62 98 ASN A N 1
ATOM 805 C CA . ASN A 1 98 ? -15.93 11.781 1.576 1 94.62 98 ASN A CA 1
ATOM 806 C C . ASN A 1 98 ? -15.812 10.836 2.768 1 94.62 98 ASN A C 1
ATOM 808 O O . ASN A 1 98 ? -16.781 10.633 3.498 1 94.62 98 ASN A O 1
ATOM 812 N N . ASP A 1 99 ? -14.656 10.227 2.824 1 95.44 99 ASP A N 1
ATOM 813 C CA . ASP A 1 99 ? -14.391 9.406 4 1 95.44 99 ASP A CA 1
ATOM 814 C C . ASP A 1 99 ? -14.617 10.195 5.289 1 95.44 99 ASP A C 1
ATOM 816 O O . ASP A 1 99 ? -14.117 11.312 5.426 1 95.44 99 ASP A O 1
ATOM 820 N N . GLU A 1 100 ? -15.359 9.617 6.18 1 95.25 100 GLU A N 1
ATOM 821 C CA . GLU A 1 100 ? -15.789 10.32 7.383 1 95.25 100 GLU A CA 1
ATOM 822 C C . GLU A 1 100 ? -14.594 10.828 8.18 1 95.25 100 GLU A C 1
ATOM 824 O O . GLU A 1 100 ? -14.594 11.961 8.664 1 95.25 100 GLU A O 1
ATOM 829 N N . GLN A 1 101 ? -13.562 9.992 8.297 1 95.25 101 GLN A N 1
ATOM 830 C CA . GLN A 1 101 ? -12.383 10.375 9.055 1 95.25 101 GLN A CA 1
ATOM 831 C C . GLN A 1 101 ? -11.633 11.516 8.375 1 95.25 101 GLN A C 1
ATOM 833 O O . GLN A 1 101 ? -11.164 12.445 9.039 1 95.25 101 GLN A O 1
ATOM 838 N N . LEU A 1 102 ? -11.531 11.445 7.133 1 95.81 102 LEU A N 1
ATOM 839 C CA . LEU A 1 102 ? -10.828 12.469 6.359 1 95.81 102 LEU A CA 1
ATOM 840 C C . LEU A 1 102 ? -11.547 13.812 6.449 1 95.81 102 LEU A C 1
ATOM 842 O O . LEU A 1 102 ? -10.914 14.844 6.664 1 95.81 102 LEU A O 1
ATOM 846 N N . VAL A 1 103 ? -12.844 13.805 6.301 1 95.31 103 VAL A N 1
ATOM 847 C CA . VAL A 1 103 ? -13.656 15.016 6.34 1 95.31 103 VAL A CA 1
ATOM 848 C C . VAL A 1 103 ? -13.555 15.672 7.715 1 95.31 103 VAL A C 1
ATOM 850 O O . VAL A 1 103 ? -13.414 16.891 7.824 1 95.31 103 VAL A O 1
ATOM 853 N N . LYS A 1 104 ? -13.625 14.852 8.695 1 95.12 104 LYS A N 1
ATOM 854 C CA . LYS A 1 104 ? -13.5 15.352 10.062 1 95.12 104 LYS A CA 1
ATOM 855 C C . LYS A 1 104 ? -12.156 16.047 10.273 1 95.12 104 LYS A C 1
ATOM 857 O O . LYS A 1 104 ? -12.086 17.109 10.875 1 95.12 104 LYS A O 1
ATOM 862 N N . LEU A 1 105 ? -11.133 15.445 9.773 1 95 105 LEU A N 1
ATOM 863 C CA . LEU A 1 105 ? -9.789 16 9.922 1 95 105 LEU A CA 1
ATOM 864 C C . LEU A 1 105 ? -9.672 17.328 9.18 1 95 105 LEU A C 1
ATOM 866 O O . LEU A 1 105 ? -9.078 18.281 9.695 1 95 105 LEU A O 1
ATOM 870 N N . ARG A 1 106 ? -10.203 17.375 8.047 1 93.12 106 ARG A N 1
ATOM 871 C CA . ARG A 1 106 ? -10.156 18.594 7.254 1 93.12 106 ARG A CA 1
ATOM 872 C C . ARG A 1 106 ? -10.922 19.719 7.938 1 93.12 106 ARG A C 1
ATOM 874 O O . ARG A 1 106 ? -10.508 20.875 7.883 1 93.12 106 ARG A O 1
ATOM 881 N N . THR A 1 107 ? -12.047 19.375 8.5 1 92.94 107 THR A N 1
ATOM 882 C CA . THR A 1 107 ? -12.852 20.359 9.227 1 92.94 107 THR A CA 1
ATOM 883 C C . THR A 1 107 ? -12.086 20.906 10.43 1 92.94 107 THR A C 1
ATOM 885 O O . THR A 1 107 ? -12.109 22.109 10.688 1 92.94 107 THR A O 1
ATOM 888 N N . LYS A 1 108 ? -11.398 20.031 11.078 1 91.69 108 LYS A N 1
ATOM 889 C CA . LYS A 1 108 ? -10.594 20.453 12.219 1 91.69 108 LYS A CA 1
ATOM 890 C C . LYS A 1 108 ? -9.422 21.328 11.781 1 91.69 108 LYS A C 1
ATOM 892 O O . LYS A 1 108 ? -9.039 22.266 12.492 1 91.69 108 LYS A O 1
ATOM 897 N N . ALA A 1 109 ? -8.898 21.031 10.68 1 87.94 109 ALA A N 1
ATOM 898 C CA . ALA A 1 109 ? -7.773 21.781 10.148 1 87.94 109 ALA A CA 1
ATOM 899 C C . ALA A 1 109 ? -8.141 23.25 9.945 1 87.94 109 ALA A C 1
ATOM 901 O O . ALA A 1 109 ? -7.301 24.141 10.102 1 87.94 109 ALA A O 1
ATOM 902 N N . GLU A 1 110 ? -9.344 23.484 9.578 1 84.62 110 GLU A N 1
ATOM 903 C CA . GLU A 1 110 ? -9.82 24.844 9.344 1 84.62 110 GLU A CA 1
ATOM 904 C C . GLU A 1 110 ? -9.914 25.625 10.656 1 84.62 110 GLU A C 1
ATOM 906 O O . GLU A 1 110 ? -9.82 26.844 10.656 1 84.62 110 GLU A O 1
ATOM 911 N N . ALA A 1 111 ? -10.016 24.906 11.695 1 81.75 111 ALA A N 1
ATOM 912 C CA . ALA A 1 111 ? -10.242 25.531 12.992 1 81.75 111 ALA A CA 1
ATOM 913 C C . ALA A 1 111 ? -8.922 25.75 13.742 1 81.75 111 ALA A C 1
ATOM 915 O O . ALA A 1 111 ? -8.844 26.594 14.633 1 81.75 111 ALA A O 1
ATOM 916 N N . ILE A 1 112 ? -7.93 24.953 13.344 1 73.81 112 ILE A N 1
ATOM 917 C CA . ILE A 1 112 ? -6.684 24.984 14.102 1 73.81 112 ILE A CA 1
ATOM 918 C C . ILE A 1 112 ? -5.676 25.891 13.383 1 73.81 112 ILE A C 1
ATOM 920 O O . ILE A 1 112 ? -5.43 25.719 12.188 1 73.81 112 ILE A O 1
ATOM 924 N N . THR A 1 113 ? -5.402 27.047 13.906 1 67.69 113 THR A N 1
ATOM 925 C CA . THR A 1 113 ? -4.324 27.906 13.414 1 67.69 113 THR A CA 1
ATOM 926 C C . THR A 1 113 ? -3.213 28.016 14.445 1 67.69 113 THR A C 1
ATOM 928 O O . THR A 1 113 ? -3.48 28.125 15.648 1 67.69 113 THR A O 1
ATOM 931 N N . CYS A 1 114 ? -2.104 27.562 13.992 1 67.19 114 CYS A N 1
ATOM 932 C CA . CYS A 1 114 ? -0.996 27.859 14.898 1 67.19 114 CYS A CA 1
ATOM 933 C C . CYS A 1 114 ? -0.575 29.328 14.781 1 67.19 114 CYS A C 1
ATOM 935 O O . CYS A 1 114 ? -0.739 29.938 13.719 1 67.19 114 CYS A O 1
ATOM 937 N N . MET B 1 1 ? -15.68 2.475 -18.359 1 32.22 1 MET B N 1
ATOM 938 C CA . MET B 1 1 ? -15.406 3.625 -17.5 1 32.22 1 MET B CA 1
ATOM 939 C C . MET B 1 1 ? -15.016 3.176 -16.094 1 32.22 1 MET B C 1
ATOM 941 O O . MET B 1 1 ? -15.859 2.707 -15.32 1 32.22 1 MET B O 1
ATOM 945 N N . THR B 1 2 ? -14.117 2.18 -15.875 1 43.03 2 THR B N 1
ATOM 946 C CA . THR B 1 2 ? -14 1.378 -14.664 1 43.03 2 THR B CA 1
ATOM 947 C C . THR B 1 2 ? -13.914 2.271 -13.43 1 43.03 2 THR B C 1
ATOM 949 O O . THR B 1 2 ? -12.953 3.031 -13.273 1 43.03 2 THR B O 1
ATOM 952 N N . VAL B 1 3 ? -15.031 2.68 -13.102 1 50.66 3 VAL B N 1
ATOM 953 C CA . VAL B 1 3 ? -15.203 3.584 -11.969 1 50.66 3 VAL B CA 1
ATOM 954 C C . VAL B 1 3 ? -14.367 3.096 -10.789 1 50.66 3 VAL B C 1
ATOM 956 O O . VAL B 1 3 ? -14.547 1.971 -10.312 1 50.66 3 VAL B O 1
ATOM 959 N N . THR B 1 4 ? -13.18 3.354 -10.883 1 62 4 THR B N 1
ATOM 960 C CA . THR B 1 4 ? -12.352 3.045 -9.719 1 62 4 THR B CA 1
ATOM 961 C C . THR B 1 4 ? -13.008 3.553 -8.438 1 62 4 THR B C 1
ATOM 963 O O . THR B 1 4 ? -13.227 4.758 -8.281 1 62 4 THR B O 1
ATOM 966 N N . ALA B 1 5 ? -13.859 2.652 -7.941 1 71.25 5 ALA B N 1
ATOM 967 C CA . ALA B 1 5 ? -14.586 2.988 -6.715 1 71.25 5 ALA B CA 1
ATOM 968 C C . ALA B 1 5 ? -13.633 3.514 -5.645 1 71.25 5 ALA B C 1
ATOM 970 O O . ALA B 1 5 ? -12.539 2.977 -5.461 1 71.25 5 ALA B O 1
ATOM 971 N N . ALA B 1 6 ? -13.875 4.684 -5.129 1 89.94 6 ALA B N 1
ATOM 972 C CA . ALA B 1 6 ? -13.141 5.223 -3.988 1 89.94 6 ALA B CA 1
ATOM 973 C C . ALA B 1 6 ? -13.227 4.289 -2.787 1 89.94 6 ALA B C 1
ATOM 975 O O . ALA B 1 6 ? -14.234 3.605 -2.594 1 89.94 6 ALA B O 1
ATOM 976 N N . LEU B 1 7 ? -12.148 4.094 -2.072 1 96.56 7 LEU B N 1
ATOM 977 C CA . LEU B 1 7 ? -12.07 3.174 -0.946 1 96.56 7 LEU B CA 1
ATOM 978 C C . LEU B 1 7 ? -12.086 3.93 0.378 1 96.56 7 LEU B C 1
ATOM 980 O O . LEU B 1 7 ? -11.562 5.043 0.471 1 96.56 7 LEU B O 1
ATOM 984 N N . SER B 1 8 ? -12.734 3.316 1.339 1 96.44 8 SER B N 1
ATOM 985 C CA . SER B 1 8 ? -12.641 3.854 2.693 1 96.44 8 SER B CA 1
ATOM 986 C C . SER B 1 8 ? -11.219 3.73 3.242 1 96.44 8 SER B C 1
ATOM 988 O O . SER B 1 8 ? -10.422 2.934 2.742 1 96.44 8 SER B O 1
ATOM 990 N N . THR B 1 9 ? -10.953 4.48 4.25 1 97 9 THR B N 1
ATOM 991 C CA . THR B 1 9 ? -9.648 4.418 4.902 1 97 9 THR B CA 1
ATOM 992 C C . THR B 1 9 ? -9.359 3.002 5.395 1 97 9 THR B C 1
ATOM 994 O O . THR B 1 9 ? -8.258 2.49 5.215 1 97 9 THR B O 1
ATOM 997 N N . GLU B 1 10 ? -10.352 2.402 5.91 1 95.75 10 GLU B N 1
ATOM 998 C CA . GLU B 1 10 ? -10.203 1.058 6.461 1 95.75 10 GLU B CA 1
ATOM 999 C C . GLU B 1 10 ? -9.898 0.044 5.359 1 95.75 10 GLU B C 1
ATOM 1001 O O . GLU B 1 10 ? -8.961 -0.752 5.488 1 95.75 10 GLU B O 1
ATOM 1006 N N . LYS B 1 11 ? -10.648 0.082 4.328 1 96.38 11 LYS B N 1
ATOM 1007 C CA . LYS B 1 11 ? -10.461 -0.86 3.229 1 96.38 11 LYS B CA 1
ATOM 1008 C C . LYS B 1 11 ? -9.117 -0.648 2.545 1 96.38 11 LYS B C 1
ATOM 1010 O O . LYS B 1 11 ? -8.43 -1.613 2.199 1 96.38 11 LYS B O 1
ATOM 1015 N N . LEU B 1 12 ? -8.773 0.603 2.369 1 97.75 12 LEU B N 1
ATOM 1016 C CA . LEU B 1 12 ? -7.504 0.947 1.735 1 97.75 12 LEU B CA 1
ATOM 1017 C C . LEU B 1 12 ? -6.328 0.448 2.568 1 97.75 12 LEU B C 1
ATOM 1019 O O . LEU B 1 12 ? -5.457 -0.26 2.057 1 97.75 12 LEU B O 1
ATOM 1023 N N . THR B 1 13 ? -6.348 0.651 3.873 1 97.69 13 THR B N 1
ATOM 1024 C CA . THR B 1 13 ? -5.234 0.277 4.734 1 97.69 13 THR B CA 1
ATOM 1025 C C . THR B 1 13 ? -5.156 -1.239 4.891 1 97.69 13 THR B C 1
ATOM 1027 O O . THR B 1 13 ? -4.062 -1.803 4.996 1 97.69 13 THR B O 1
ATOM 1030 N N . GLU B 1 14 ? -6.258 -1.867 4.918 1 97.06 14 GLU B N 1
ATOM 1031 C CA . GLU B 1 14 ? -6.277 -3.324 4.98 1 97.06 14 GLU B CA 1
ATOM 1032 C C . GLU B 1 14 ? -5.625 -3.941 3.746 1 97.06 14 GLU B C 1
ATOM 1034 O O . GLU B 1 14 ? -4.898 -4.93 3.848 1 97.06 14 GLU B O 1
ATOM 1039 N N . THR B 1 15 ? -5.93 -3.357 2.629 1 97.88 15 THR B N 1
ATOM 1040 C CA . THR B 1 15 ? -5.352 -3.846 1.38 1 97.88 15 THR B CA 1
ATOM 1041 C C . THR B 1 15 ? -3.842 -3.615 1.357 1 97.88 15 THR B C 1
ATOM 1043 O O . THR B 1 15 ? -3.08 -4.508 0.977 1 97.88 15 THR B O 1
ATOM 1046 N N . LEU B 1 16 ? -3.432 -2.441 1.832 1 98.38 16 LEU B N 1
ATOM 1047 C CA . LEU B 1 16 ? -2.006 -2.15 1.924 1 98.38 16 LEU B CA 1
ATOM 1048 C C . LEU B 1 16 ? -1.311 -3.123 2.869 1 98.38 16 LEU B C 1
ATOM 1050 O O . LEU B 1 16 ? -0.213 -3.604 2.576 1 98.38 16 LEU B O 1
ATOM 1054 N N . LYS B 1 17 ? -1.967 -3.42 3.92 1 97.5 17 LYS B N 1
ATOM 1055 C CA . LYS B 1 17 ? -1.433 -4.328 4.934 1 97.5 17 LYS B CA 1
ATOM 1056 C C . LYS B 1 17 ? -1.174 -5.711 4.348 1 97.5 17 LYS B C 1
ATOM 1058 O O . LYS B 1 17 ? -0.177 -6.355 4.68 1 97.5 17 LYS B O 1
ATOM 1063 N N . ILE B 1 18 ? -1.996 -6.098 3.535 1 97.31 18 ILE B N 1
ATOM 1064 C CA . ILE B 1 18 ? -1.849 -7.406 2.91 1 97.31 18 ILE B CA 1
ATOM 1065 C C . ILE B 1 18 ? -0.685 -7.379 1.922 1 97.31 18 ILE B C 1
ATOM 1067 O O . ILE B 1 18 ? 0.116 -8.312 1.87 1 97.31 18 ILE B O 1
ATOM 1071 N N . LEU B 1 19 ? -0.541 -6.258 1.221 1 97.69 19 LEU B N 1
ATOM 1072 C CA . LEU B 1 19 ? 0.361 -6.211 0.075 1 97.69 19 LEU B CA 1
ATOM 1073 C C . LEU B 1 19 ? 1.758 -5.773 0.501 1 97.69 19 LEU B C 1
ATOM 1075 O O . LEU B 1 19 ? 2.711 -5.879 -0.274 1 97.69 19 LEU B O 1
ATOM 1079 N N . TYR B 1 20 ? 1.935 -5.293 1.729 1 97 20 TYR B N 1
ATOM 1080 C CA . TYR B 1 20 ? 3.236 -4.746 2.096 1 97 20 TYR B CA 1
ATOM 1081 C C . TYR B 1 20 ? 4.242 -5.863 2.354 1 97 20 TYR B C 1
ATOM 1083 O O . TYR B 1 20 ? 5.43 -5.598 2.564 1 97 20 TYR B O 1
ATOM 1091 N N . ASP B 1 21 ? 3.855 -7.113 2.326 1 96.75 21 ASP B N 1
ATOM 1092 C CA . ASP B 1 21 ? 4.754 -8.266 2.361 1 96.75 21 ASP B CA 1
ATOM 1093 C C . ASP B 1 21 ? 5.375 -8.516 0.989 1 96.75 21 ASP B C 1
ATOM 1095 O O . ASP B 1 21 ? 4.664 -8.617 -0.011 1 96.75 21 ASP B O 1
ATOM 1099 N N . PRO B 1 22 ? 6.75 -8.562 0.944 1 96.81 22 PRO B N 1
ATOM 1100 C CA . PRO B 1 22 ? 7.395 -8.719 -0.362 1 96.81 22 PRO B CA 1
ATOM 1101 C C . PRO B 1 22 ? 6.91 -9.953 -1.119 1 96.81 22 PRO B C 1
ATOM 1103 O O . PRO B 1 22 ? 6.699 -9.891 -2.334 1 96.81 22 PRO B O 1
ATOM 1106 N N . THR B 1 23 ? 6.723 -11 -0.433 1 96.38 23 THR B N 1
ATOM 1107 C CA . THR B 1 23 ? 6.258 -12.227 -1.072 1 96.38 23 THR B CA 1
ATOM 1108 C C . THR B 1 23 ? 4.84 -12.055 -1.606 1 96.38 23 THR B C 1
ATOM 1110 O O . THR B 1 23 ? 4.547 -12.43 -2.744 1 96.38 23 THR B O 1
ATOM 1113 N N . ARG B 1 24 ? 3.994 -11.469 -0.78 1 97.81 24 ARG B N 1
ATOM 1114 C CA . ARG B 1 24 ? 2.605 -11.266 -1.18 1 97.81 24 ARG B CA 1
ATOM 1115 C C . ARG B 1 24 ? 2.506 -10.281 -2.336 1 97.81 24 ARG B C 1
ATOM 1117 O O . ARG B 1 24 ? 1.633 -10.406 -3.197 1 97.81 24 ARG B O 1
ATOM 1124 N N . LEU B 1 25 ? 3.344 -9.281 -2.32 1 98.19 25 LEU B N 1
ATOM 1125 C CA . LEU B 1 25 ? 3.357 -8.32 -3.414 1 98.19 25 LEU B CA 1
ATOM 1126 C C . LEU B 1 25 ? 3.701 -9 -4.734 1 98.19 25 LEU B C 1
ATOM 1128 O O . LEU B 1 25 ? 3.008 -8.805 -5.734 1 98.19 25 LEU B O 1
ATOM 1132 N N . LEU B 1 26 ? 4.734 -9.797 -4.711 1 97.88 26 LEU B N 1
ATOM 1133 C CA . LEU B 1 26 ? 5.188 -10.484 -5.918 1 97.88 26 LEU B CA 1
ATOM 1134 C C . LEU B 1 26 ? 4.176 -11.539 -6.352 1 97.88 26 LEU B C 1
ATOM 1136 O O . LEU B 1 26 ? 3.924 -11.711 -7.547 1 97.88 26 LEU B O 1
ATOM 1140 N N . LEU B 1 27 ? 3.629 -12.195 -5.34 1 97.88 27 LEU B N 1
ATOM 1141 C CA . LEU B 1 27 ? 2.59 -13.18 -5.598 1 97.88 27 LEU B CA 1
ATOM 1142 C C . LEU B 1 27 ? 1.393 -12.539 -6.293 1 97.88 27 LEU B C 1
ATOM 1144 O O . LEU B 1 27 ? 0.884 -13.078 -7.281 1 97.88 27 LEU B O 1
ATOM 1148 N N . MET B 1 28 ? 0.976 -11.422 -5.844 1 98.5 28 MET B N 1
ATOM 1149 C CA . MET B 1 28 ? -0.135 -10.688 -6.449 1 98.5 28 MET B CA 1
ATOM 1150 C C . MET B 1 28 ? 0.204 -10.273 -7.879 1 98.5 28 MET B C 1
ATOM 1152 O O . MET B 1 28 ? -0.639 -10.359 -8.773 1 98.5 28 MET B O 1
ATOM 1156 N N . LYS B 1 29 ? 1.403 -9.781 -8.047 1 98 29 LYS B N 1
ATOM 1157 C CA . LYS B 1 29 ? 1.842 -9.398 -9.383 1 98 29 LYS B CA 1
ATOM 1158 C C . LYS B 1 29 ? 1.692 -10.555 -10.367 1 98 29 LYS B C 1
ATOM 1160 O O . LYS B 1 29 ? 1.126 -10.383 -11.445 1 98 29 LYS B O 1
ATOM 1165 N N . LEU B 1 30 ? 2.09 -11.695 -10 1 96.81 30 LEU B N 1
ATOM 1166 C CA . LEU B 1 30 ? 2.008 -12.875 -10.852 1 96.81 30 LEU B CA 1
ATOM 1167 C C . LEU B 1 30 ? 0.554 -13.25 -11.125 1 96.81 30 LEU B C 1
ATOM 1169 O O . LEU B 1 30 ? 0.186 -13.547 -12.266 1 96.81 30 LEU B O 1
ATOM 1173 N N . LEU B 1 31 ? -0.26 -13.164 -10.109 1 97.62 31 LEU B N 1
ATOM 1174 C CA . LEU B 1 31 ? -1.656 -13.578 -10.219 1 97.62 31 LEU B CA 1
ATOM 1175 C C . LEU B 1 31 ? -2.438 -12.609 -11.102 1 97.62 31 LEU B C 1
ATOM 1177 O O . LEU B 1 31 ? -3.488 -12.969 -11.641 1 97.62 31 LEU B O 1
ATOM 1181 N N . THR B 1 32 ? -1.995 -11.359 -11.172 1 97.06 32 THR B N 1
ATOM 1182 C CA . THR B 1 32 ? -2.643 -10.414 -12.078 1 97.06 32 THR B CA 1
ATOM 1183 C C . THR B 1 32 ? -2.283 -10.711 -13.523 1 97.06 32 THR B C 1
ATOM 1185 O O . THR B 1 32 ? -2.951 -10.242 -14.445 1 97.06 32 THR B O 1
ATOM 1188 N N . GLU B 1 33 ? -1.237 -11.445 -13.727 1 94.31 33 GLU B N 1
ATOM 1189 C CA . GLU B 1 33 ? -0.758 -11.742 -15.07 1 94.31 33 GLU B CA 1
ATOM 1190 C C . GLU B 1 33 ? -1.388 -13.023 -15.609 1 94.31 33 GLU B C 1
ATOM 1192 O O . GLU B 1 33 ? -1.748 -13.102 -16.781 1 94.31 33 GLU B O 1
ATOM 1197 N N . LYS B 1 34 ? -1.492 -13.969 -14.805 1 93.94 34 LYS B N 1
ATOM 1198 C CA . LYS B 1 34 ? -2.146 -15.203 -15.211 1 93.94 34 LYS B CA 1
ATOM 1199 C C . LYS B 1 34 ? -2.578 -16.031 -14 1 93.94 34 LYS B C 1
ATOM 1201 O O . LYS B 1 34 ? -2.406 -15.594 -12.859 1 93.94 34 LYS B O 1
ATOM 1206 N N . GLU B 1 35 ? -3.275 -17.156 -14.258 1 96.12 35 GLU B N 1
ATOM 1207 C CA . GLU B 1 35 ? -3.736 -18.078 -13.227 1 96.12 35 GLU B CA 1
ATOM 1208 C C . GLU B 1 35 ? -2.654 -19.094 -12.875 1 96.12 35 GLU B C 1
ATOM 1210 O O . GLU B 1 35 ? -1.935 -19.578 -13.75 1 96.12 35 GLU B O 1
ATOM 1215 N N . TYR B 1 36 ? -2.576 -19.453 -11.508 1 95.81 36 TYR B N 1
ATOM 1216 C CA . TYR B 1 36 ? -1.596 -20.438 -11.055 1 95.81 36 TYR B CA 1
ATOM 1217 C C . TYR B 1 36 ? -2.227 -21.422 -10.086 1 95.81 36 TYR B C 1
ATOM 1219 O O . TYR B 1 36 ? -3.137 -21.078 -9.336 1 95.81 36 TYR B O 1
ATOM 1227 N N . CYS B 1 37 ? -1.744 -22.641 -10.117 1 9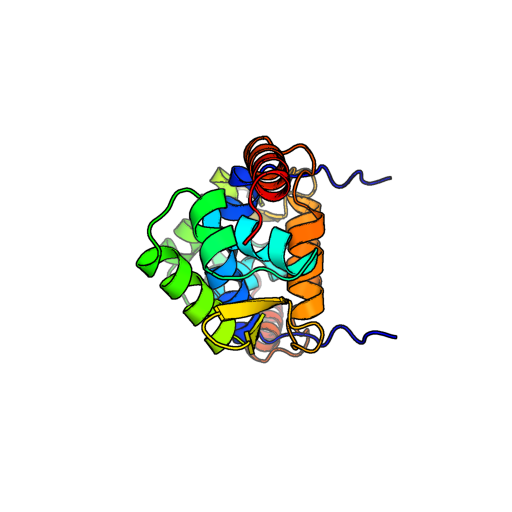5.5 37 CYS B N 1
ATOM 1228 C CA . CYS B 1 37 ? -2.127 -23.578 -9.07 1 95.5 37 CYS B CA 1
ATOM 1229 C C . CYS B 1 37 ? -1.175 -23.484 -7.883 1 95.5 37 CYS B C 1
ATOM 1231 O O . CYS B 1 37 ? -0.061 -22.984 -8.016 1 95.5 37 CYS B O 1
ATOM 1233 N N . VAL B 1 38 ? -1.556 -23.984 -6.797 1 94.69 38 VAL B N 1
ATOM 1234 C CA . VAL B 1 38 ? -0.787 -23.891 -5.559 1 94.69 38 VAL B CA 1
ATOM 1235 C C . VAL B 1 38 ? 0.593 -24.516 -5.762 1 94.69 38 VAL B C 1
ATOM 1237 O O . VAL B 1 38 ? 1.603 -23.953 -5.328 1 94.69 38 VAL B O 1
ATOM 1240 N N . CYS B 1 39 ? 0.707 -25.609 -6.438 1 92.81 39 CYS B N 1
ATOM 1241 C CA . CYS B 1 39 ? 1.96 -26.328 -6.645 1 92.81 39 CYS B CA 1
ATOM 1242 C C . CYS B 1 39 ? 2.949 -25.484 -7.438 1 92.81 39 CYS B C 1
ATOM 1244 O O . CYS B 1 39 ? 4.145 -25.484 -7.141 1 92.81 39 CYS B O 1
ATOM 1246 N N . GLU B 1 40 ? 2.451 -24.828 -8.461 1 94.94 40 GLU B N 1
ATOM 1247 C CA . GLU B 1 40 ? 3.312 -23.938 -9.234 1 94.94 40 GLU B CA 1
ATOM 1248 C C . GLU B 1 40 ? 3.881 -22.812 -8.367 1 94.94 40 GLU B C 1
ATOM 1250 O O . GLU B 1 40 ? 5.07 -22.5 -8.445 1 94.94 40 GLU B O 1
ATOM 1255 N N . LEU B 1 41 ? 3.053 -22.219 -7.535 1 96 41 LEU B N 1
ATOM 1256 C CA . LEU B 1 41 ? 3.465 -21.109 -6.68 1 96 41 LEU B CA 1
ATOM 1257 C C . LEU B 1 41 ? 4.492 -21.578 -5.652 1 96 41 LEU B C 1
ATOM 1259 O O . LEU B 1 41 ? 5.469 -20.875 -5.383 1 96 41 LEU B O 1
ATOM 1263 N N . VAL B 1 42 ? 4.312 -22.719 -5.078 1 95.19 42 VAL B N 1
ATOM 1264 C CA . VAL B 1 42 ? 5.242 -23.266 -4.102 1 95.19 42 VAL B CA 1
ATOM 1265 C C . VAL B 1 42 ? 6.617 -23.453 -4.746 1 95.19 42 VAL B C 1
ATOM 1267 O O . VAL B 1 42 ? 7.637 -23.094 -4.16 1 95.19 42 VAL B O 1
ATOM 1270 N N . GLY B 1 43 ? 6.594 -23.984 -5.926 1 94.06 43 GLY B N 1
ATOM 1271 C CA . GLY B 1 43 ? 7.832 -24.188 -6.66 1 94.06 43 GLY B CA 1
ATOM 1272 C C . GLY B 1 43 ? 8.523 -22.891 -7.027 1 94.06 43 GLY B C 1
ATOM 1273 O O . GLY B 1 43 ? 9.75 -22.781 -6.922 1 94.06 43 GLY B O 1
ATOM 1274 N N . MET B 1 44 ? 7.781 -21.938 -7.434 1 94.5 44 MET B N 1
ATOM 1275 C CA . MET B 1 44 ? 8.328 -20.656 -7.879 1 94.5 44 MET B CA 1
ATOM 1276 C C . MET B 1 44 ? 8.93 -19.891 -6.711 1 94.5 44 MET B C 1
ATOM 1278 O O . MET B 1 44 ? 10.039 -19.359 -6.812 1 94.5 44 MET B O 1
ATOM 1282 N N . PHE B 1 45 ? 8.227 -19.797 -5.574 1 95.75 45 PHE B N 1
ATOM 1283 C CA . PHE B 1 45 ? 8.625 -18.969 -4.449 1 95.75 45 PHE B CA 1
ATOM 1284 C C . PHE B 1 45 ? 9.555 -19.719 -3.512 1 95.75 45 PHE B C 1
ATOM 1286 O O . PHE B 1 45 ? 10.188 -19.125 -2.641 1 95.75 45 PHE B O 1
ATOM 1293 N N . GLU B 1 46 ? 9.664 -21.016 -3.709 1 93.88 46 GLU B N 1
ATOM 1294 C CA . GLU B 1 46 ? 10.547 -21.859 -2.912 1 93.88 46 GLU B CA 1
ATOM 1295 C C . GLU B 1 46 ? 10.234 -21.734 -1.423 1 93.88 46 GLU B C 1
ATOM 1297 O O . GLU B 1 46 ? 11.133 -21.562 -0.604 1 93.88 46 GLU B O 1
ATOM 1302 N N . VAL B 1 47 ? 8.992 -21.656 -1.099 1 94.56 47 VAL B N 1
ATOM 1303 C CA . VAL B 1 47 ? 8.461 -21.672 0.263 1 94.56 47 VAL B CA 1
ATOM 1304 C C . VAL B 1 47 ? 7.531 -22.875 0.439 1 94.56 47 VAL B C 1
ATOM 1306 O O . VAL B 1 47 ? 7.148 -23.516 -0.54 1 94.56 47 VAL B O 1
ATOM 1309 N N . SER B 1 48 ? 7.242 -23.172 1.667 1 96.12 48 SER B N 1
ATOM 1310 C CA . SER B 1 48 ? 6.395 -24.328 1.955 1 96.12 48 SER B CA 1
ATOM 1311 C C . SER B 1 48 ? 4.969 -24.109 1.465 1 96.12 48 SER B C 1
ATOM 1313 O O . SER B 1 48 ? 4.535 -22.953 1.312 1 96.12 48 SER B O 1
ATOM 1315 N N . GLN B 1 49 ? 4.316 -25.156 1.215 1 95.94 49 GLN B N 1
ATOM 1316 C CA . GLN B 1 49 ? 2.916 -25.094 0.802 1 95.94 49 GLN B CA 1
ATOM 1317 C C . GLN B 1 49 ? 2.049 -24.438 1.873 1 95.94 49 GLN B C 1
ATOM 1319 O O . GLN B 1 49 ? 1.188 -23.625 1.562 1 95.94 49 GLN B O 1
ATOM 1324 N N . PRO B 1 50 ? 2.271 -24.781 3.119 1 97.38 50 PRO B N 1
ATOM 1325 C CA . PRO B 1 50 ? 1.476 -24.094 4.137 1 97.38 50 PRO B CA 1
ATOM 1326 C C . PRO B 1 50 ? 1.663 -22.578 4.102 1 97.38 50 PRO B C 1
ATOM 1328 O O . PRO B 1 50 ? 0.705 -21.828 4.309 1 97.38 50 PRO B O 1
ATOM 1331 N N . ALA B 1 51 ? 2.848 -22.062 3.828 1 97 51 ALA B N 1
ATOM 1332 C CA . ALA B 1 51 ? 3.123 -20.625 3.76 1 97 51 ALA B CA 1
ATOM 1333 C C . ALA B 1 51 ? 2.369 -19.984 2.604 1 97 51 ALA B C 1
ATOM 1335 O O . ALA B 1 51 ? 1.71 -18.953 2.783 1 97 51 ALA B O 1
ATOM 1336 N N . ILE B 1 52 ? 2.49 -20.609 1.465 1 97.5 52 ILE B N 1
ATOM 1337 C CA . ILE B 1 52 ? 1.785 -20.109 0.292 1 97.5 52 ILE B CA 1
ATOM 1338 C C . ILE B 1 52 ? 0.28 -20.125 0.55 1 97.5 52 ILE B C 1
ATOM 1340 O O . ILE B 1 52 ? -0.424 -19.172 0.205 1 97.5 52 ILE B O 1
ATOM 1344 N N . SER B 1 53 ? -0.19 -21.188 1.145 1 96.81 53 SER B N 1
ATOM 1345 C CA . SER B 1 53 ? -1.612 -21.312 1.443 1 96.81 53 SER B CA 1
ATOM 1346 C C . SER B 1 53 ? -2.078 -20.203 2.389 1 96.81 53 SER B C 1
ATOM 1348 O O . SER B 1 53 ? -3.182 -19.672 2.236 1 96.81 53 SER B O 1
ATOM 1350 N N . GLN B 1 54 ? -1.27 -19.875 3.293 1 97.31 54 GLN B N 1
ATOM 1351 C CA . GLN B 1 54 ? -1.599 -18.812 4.234 1 97.31 54 GLN B CA 1
ATOM 1352 C C . GLN B 1 54 ? -1.754 -17.484 3.521 1 97.31 54 GLN B C 1
ATOM 1354 O O . GLN B 1 54 ? -2.697 -16.734 3.789 1 97.31 54 GLN B O 1
ATOM 1359 N N . HIS B 1 55 ? -0.838 -17.125 2.615 1 98 55 HIS B N 1
ATOM 1360 C CA . HIS B 1 55 ? -0.928 -15.891 1.832 1 98 55 HIS B CA 1
ATOM 1361 C C . HIS B 1 55 ? -2.191 -15.875 0.979 1 98 55 HIS B C 1
ATOM 1363 O O . HIS B 1 55 ? -2.906 -14.867 0.94 1 98 55 HIS B O 1
ATOM 1369 N N . LEU B 1 56 ? -2.422 -17.016 0.355 1 98.06 56 LEU B N 1
ATOM 1370 C CA . LEU B 1 56 ? -3.582 -17.125 -0.521 1 98.06 56 LEU B CA 1
ATOM 1371 C C . LEU B 1 56 ? -4.879 -17 0.274 1 98.06 56 LEU B C 1
ATOM 1373 O O . LEU B 1 56 ? -5.855 -16.422 -0.212 1 98.06 56 LEU B O 1
ATOM 1377 N N . ARG B 1 57 ? -4.887 -17.547 1.448 1 97.69 57 ARG B N 1
ATOM 1378 C CA . ARG B 1 57 ? -6.051 -17.406 2.318 1 97.69 57 ARG B CA 1
ATOM 1379 C C . ARG B 1 57 ? -6.32 -15.945 2.656 1 97.69 57 ARG B C 1
ATOM 1381 O O . ARG B 1 57 ? -7.473 -15.5 2.648 1 97.69 57 ARG B O 1
ATOM 1388 N N . LYS B 1 58 ? -5.324 -15.219 2.963 1 97.81 58 LYS B N 1
ATOM 1389 C CA . LYS B 1 58 ? -5.449 -13.789 3.244 1 97.81 58 LYS B CA 1
ATOM 1390 C C . LYS B 1 58 ? -6.02 -13.039 2.041 1 97.81 58 LYS B C 1
ATOM 1392 O O . LYS B 1 58 ? -6.887 -12.18 2.195 1 97.81 58 LYS B O 1
ATOM 1397 N N . TYR B 1 59 ? -5.551 -13.383 0.844 1 98.44 59 TYR B N 1
ATOM 1398 C CA . TYR B 1 59 ? -6.055 -12.773 -0.384 1 98.44 59 TYR B CA 1
ATOM 1399 C C . TYR B 1 59 ? -7.535 -13.086 -0.579 1 98.44 59 TYR B C 1
ATOM 1401 O O . TYR B 1 59 ? -8.32 -12.195 -0.911 1 98.44 59 TYR B O 1
ATOM 1409 N N . LYS B 1 60 ? -7.816 -14.344 -0.372 1 97.62 60 LYS B N 1
ATOM 1410 C CA . LYS B 1 60 ? -9.195 -14.789 -0.576 1 97.62 60 LYS B CA 1
ATOM 1411 C C . LYS B 1 60 ? -10.141 -14.094 0.396 1 97.62 60 LYS B C 1
ATOM 1413 O O . LYS B 1 60 ? -11.203 -13.609 -0.003 1 97.62 60 LYS B O 1
ATOM 1418 N N . LYS B 1 61 ? -9.773 -14.008 1.666 1 97.38 61 LYS B N 1
ATOM 1419 C CA . LYS B 1 61 ? -10.578 -13.352 2.691 1 97.38 61 LYS B CA 1
ATOM 1420 C C . LYS B 1 61 ? -10.805 -11.875 2.355 1 97.38 61 LYS B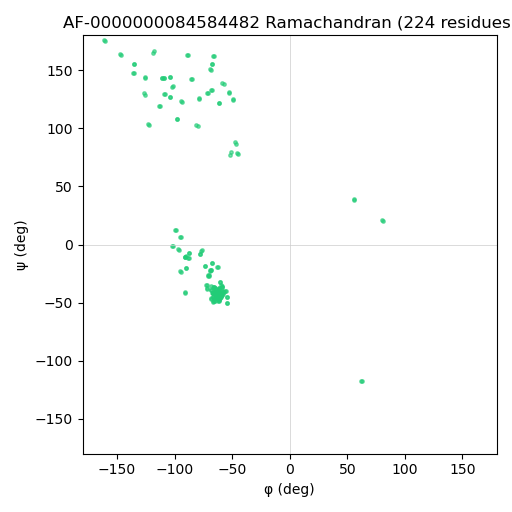 C 1
ATOM 1422 O O . LYS B 1 61 ? -11.883 -11.336 2.627 1 97.38 61 LYS B O 1
ATOM 1427 N N . ALA B 1 62 ? -9.82 -11.266 1.691 1 97.25 62 ALA B N 1
ATOM 1428 C CA . ALA B 1 62 ? -9.891 -9.852 1.346 1 97.25 62 ALA B CA 1
ATOM 1429 C C . ALA B 1 62 ? -10.602 -9.648 0.011 1 97.25 62 ALA B C 1
ATOM 1431 O O . ALA B 1 62 ? -10.812 -8.508 -0.418 1 97.25 62 ALA B O 1
ATOM 1432 N N . GLY B 1 63 ? -10.898 -10.75 -0.663 1 97.5 63 GLY B N 1
ATOM 1433 C CA . GLY B 1 63 ? -11.594 -10.68 -1.935 1 97.5 63 GLY B CA 1
ATOM 1434 C C . GLY B 1 63 ? -10.688 -10.344 -3.1 1 97.5 63 GLY B C 1
ATOM 1435 O O . GLY B 1 63 ? -11.156 -9.898 -4.152 1 97.5 63 GLY B O 1
ATOM 1436 N N . LEU B 1 64 ? -9.422 -10.547 -2.99 1 98.31 64 LEU B N 1
ATOM 1437 C CA . LEU B 1 64 ? -8.453 -10.109 -3.988 1 98.31 64 LEU B CA 1
ATOM 1438 C C . LEU B 1 64 ? -8.227 -11.195 -5.035 1 98.31 64 LEU B C 1
ATOM 1440 O O . LEU B 1 64 ? -7.746 -10.906 -6.137 1 98.31 64 LEU B O 1
ATOM 1444 N N . VAL B 1 65 ? -8.57 -12.445 -4.676 1 98.44 65 VAL B N 1
ATOM 1445 C CA . VAL B 1 65 ? -8.32 -13.523 -5.629 1 98.44 65 VAL B CA 1
ATOM 1446 C C . VAL B 1 65 ? -9.539 -14.438 -5.707 1 98.44 65 VAL B C 1
ATOM 1448 O O . VAL B 1 65 ? -10.344 -14.484 -4.777 1 98.44 65 VAL B O 1
ATOM 1451 N N . TYR B 1 66 ? -9.641 -15.062 -6.785 1 96.94 66 TYR B N 1
ATOM 1452 C CA . TYR B 1 66 ? -10.578 -16.156 -6.996 1 96.94 66 TYR B CA 1
ATOM 1453 C C . TYR B 1 66 ? -9.883 -17.5 -6.91 1 96.94 66 TYR B C 1
ATOM 1455 O O . TYR B 1 66 ? -8.766 -17.672 -7.414 1 96.94 66 TYR B O 1
ATOM 1463 N N . GLU B 1 67 ? -10.508 -18.359 -6.258 1 96.75 67 GLU B N 1
ATOM 1464 C CA . GLU B 1 67 ? -10.039 -19.734 -6.18 1 96.75 67 GLU B CA 1
ATOM 1465 C C . GLU B 1 67 ? -10.945 -20.672 -6.965 1 96.75 67 GLU B C 1
ATOM 1467 O O . GLU B 1 67 ? -12.172 -20.609 -6.852 1 96.75 67 GLU B O 1
ATOM 1472 N N . GLU B 1 68 ? -10.398 -21.484 -7.805 1 95.75 68 GLU B N 1
ATOM 1473 C CA . GLU B 1 68 ? -11.141 -22.484 -8.555 1 95.75 68 GLU B CA 1
ATOM 1474 C C . GLU B 1 68 ? -10.531 -23.875 -8.367 1 95.75 68 GLU B C 1
ATOM 1476 O O . GLU B 1 68 ? -9.328 -24.062 -8.516 1 95.75 68 GLU B O 1
ATOM 1481 N N . ARG B 1 69 ? -11.445 -24.797 -8.031 1 95.12 69 ARG B N 1
ATOM 1482 C CA . ARG B 1 69 ? -10.992 -26.172 -7.863 1 95.12 69 ARG B CA 1
ATOM 1483 C C . ARG B 1 69 ? -11.172 -26.969 -9.148 1 95.12 69 ARG B C 1
ATOM 1485 O O . ARG B 1 69 ? -12.266 -26.984 -9.727 1 95.12 69 ARG B O 1
ATOM 1492 N N . ARG B 1 70 ? -10.094 -27.5 -9.578 1 93.5 70 ARG B N 1
ATOM 1493 C CA . ARG B 1 70 ? -10.109 -28.375 -10.742 1 93.5 70 ARG B CA 1
ATOM 1494 C C . ARG B 1 70 ? -9.523 -29.734 -10.406 1 93.5 70 ARG B C 1
ATOM 1496 O O . ARG B 1 70 ? -8.305 -29.906 -10.398 1 93.5 70 ARG B O 1
ATOM 1503 N N . GLY B 1 71 ? -10.516 -30.719 -10.25 1 93.38 71 GLY B N 1
ATOM 1504 C CA . GLY B 1 71 ? -10.016 -32 -9.797 1 93.38 71 GLY B CA 1
ATOM 1505 C C . GLY B 1 71 ? -9.359 -31.938 -8.43 1 93.38 71 GLY B C 1
ATOM 1506 O O . GLY B 1 71 ? -9.977 -31.516 -7.457 1 93.38 71 GLY B O 1
ATOM 1507 N N . GLN B 1 72 ? -8.062 -32.25 -8.352 1 90.88 72 GLN B N 1
ATOM 1508 C CA . GLN B 1 72 ? -7.344 -32.281 -7.086 1 90.88 72 GLN B CA 1
ATOM 1509 C C . GLN B 1 72 ? -6.598 -30.953 -6.855 1 90.88 72 GLN B C 1
ATOM 1511 O O . GLN B 1 72 ? -6.023 -30.734 -5.785 1 90.88 72 GLN B O 1
ATOM 1516 N N . TRP B 1 73 ? -6.672 -30.078 -7.883 1 91.12 73 TRP B N 1
ATOM 1517 C CA . TRP B 1 73 ? -5.836 -28.875 -7.844 1 91.12 73 TRP B CA 1
ATOM 1518 C C . TRP B 1 73 ? -6.68 -27.625 -7.617 1 91.12 73 TRP B C 1
ATOM 1520 O O . TRP B 1 73 ? -7.82 -27.547 -8.078 1 91.12 73 TRP B O 1
ATOM 1530 N N . ARG B 1 74 ? -6.051 -26.75 -6.852 1 95.25 74 ARG B N 1
ATOM 1531 C CA . ARG B 1 74 ? -6.641 -25.438 -6.641 1 95.25 74 ARG B CA 1
ATOM 1532 C C . ARG B 1 74 ? -5.918 -24.375 -7.461 1 95.25 74 ARG B C 1
ATOM 1534 O O . ARG B 1 74 ? -4.691 -24.266 -7.398 1 95.25 74 ARG B O 1
ATOM 1541 N N . TYR B 1 75 ? -6.711 -23.625 -8.242 1 96.75 75 TYR B N 1
ATOM 1542 C CA . TYR B 1 75 ? -6.168 -22.547 -9.07 1 96.75 75 TYR B CA 1
ATOM 1543 C C . TYR B 1 75 ? -6.594 -21.188 -8.555 1 96.75 75 TYR B C 1
ATOM 1545 O O . TYR B 1 75 ? -7.734 -21 -8.117 1 96.75 75 TYR B O 1
ATOM 1553 N N . TYR B 1 76 ? -5.656 -20.234 -8.664 1 97.81 76 TYR B N 1
ATOM 1554 C CA . TYR B 1 76 ? -5.902 -18.891 -8.18 1 97.81 76 TYR B CA 1
ATOM 1555 C C . TYR B 1 76 ? -5.648 -17.859 -9.273 1 97.81 76 TYR B C 1
ATOM 1557 O O . TYR B 1 76 ? -4.715 -18.016 -10.07 1 97.81 76 TYR B O 1
ATOM 1565 N N . ARG B 1 77 ? -6.449 -16.844 -9.289 1 97.31 77 ARG B N 1
ATOM 1566 C CA . ARG B 1 77 ? -6.258 -15.695 -10.172 1 97.31 77 ARG B CA 1
ATOM 1567 C C . ARG B 1 77 ? -6.727 -14.406 -9.508 1 97.31 77 ARG B C 1
ATOM 1569 O O . ARG B 1 77 ? -7.484 -14.445 -8.531 1 97.31 77 ARG B O 1
ATOM 1576 N N . PHE B 1 78 ? -6.305 -13.328 -10.039 1 98.25 78 PHE B N 1
ATOM 1577 C CA . PHE B 1 78 ? -6.711 -12.031 -9.523 1 98.25 78 PHE B CA 1
ATOM 1578 C C . PHE B 1 78 ? -8.195 -11.789 -9.766 1 98.25 78 PHE B C 1
ATOM 1580 O O . PHE B 1 78 ? -8.711 -12.094 -10.844 1 98.25 78 PHE B O 1
ATOM 1587 N N . ASN B 1 79 ? -8.859 -11.328 -8.711 1 97.88 79 ASN B N 1
ATOM 1588 C CA . ASN B 1 79 ? -10.266 -10.953 -8.836 1 97.88 79 ASN B CA 1
ATOM 1589 C C . AS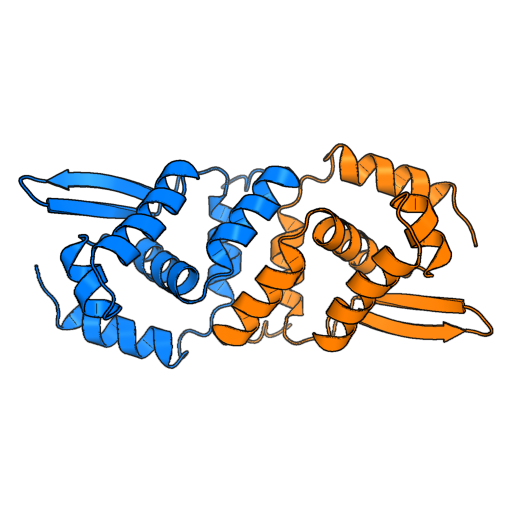N B 1 79 ? -10.422 -9.562 -9.43 1 97.88 79 ASN B C 1
ATOM 1591 O O . ASN B 1 79 ? -10.461 -8.57 -8.703 1 97.88 79 ASN B O 1
ATOM 1595 N N . GLU B 1 80 ? -10.758 -9.492 -10.648 1 95.19 80 GLU B N 1
ATOM 1596 C CA . GLU B 1 80 ? -10.812 -8.227 -11.383 1 95.19 80 GLU B CA 1
ATOM 1597 C C . GLU B 1 80 ? -12.078 -7.445 -11.031 1 95.19 80 GLU B C 1
ATOM 1599 O O . GLU B 1 80 ? -12.211 -6.277 -11.398 1 95.19 80 GLU B O 1
ATOM 1604 N N . THR B 1 81 ? -12.93 -8.07 -10.305 1 95.5 81 THR B N 1
ATOM 1605 C CA . THR B 1 81 ? -14.188 -7.418 -9.969 1 95.5 81 THR B CA 1
ATOM 1606 C C . THR B 1 81 ? -14.148 -6.875 -8.539 1 95.5 81 THR B C 1
ATOM 1608 O O . THR B 1 81 ? -15.125 -6.277 -8.078 1 95.5 81 THR B O 1
ATOM 1611 N N . CYS B 1 82 ? -13.008 -7.109 -7.852 1 95.88 82 CYS B N 1
ATOM 1612 C CA . CYS B 1 82 ? -12.93 -6.641 -6.473 1 95.88 82 CYS B CA 1
ATOM 1613 C C . CYS B 1 82 ? -12.883 -5.121 -6.414 1 95.88 82 CYS B C 1
ATOM 1615 O O . CYS B 1 82 ? -12.438 -4.469 -7.363 1 95.88 82 CYS B O 1
ATOM 1617 N N . GLU B 1 83 ? -13.391 -4.582 -5.34 1 94.94 83 GLU B N 1
ATOM 1618 C CA . GLU B 1 83 ? -13.453 -3.133 -5.168 1 94.94 83 GLU B CA 1
ATOM 1619 C C . GLU B 1 83 ? -12.062 -2.52 -5.137 1 94.94 83 GLU B C 1
ATOM 1621 O O . GLU B 1 83 ? -11.883 -1.343 -5.461 1 94.94 83 GLU B O 1
ATOM 1626 N N . GLN B 1 84 ? -11.008 -3.336 -4.855 1 96.69 84 GLN B N 1
ATOM 1627 C CA . GLN B 1 84 ? -9.648 -2.846 -4.676 1 96.69 84 GLN B CA 1
ATOM 1628 C C . GLN B 1 84 ? -8.852 -2.941 -5.977 1 96.69 84 GLN B C 1
ATOM 1630 O O . GLN B 1 84 ? -7.652 -2.666 -6 1 96.69 84 GLN B O 1
ATOM 1635 N N . ARG B 1 85 ? -9.477 -3.293 -7.023 1 96.56 85 ARG B N 1
ATOM 1636 C CA . ARG B 1 85 ? -8.781 -3.605 -8.273 1 96.56 85 ARG B CA 1
ATOM 1637 C C . ARG B 1 85 ? -7.883 -2.451 -8.695 1 96.56 85 ARG B C 1
ATOM 1639 O O . ARG B 1 85 ? -6.699 -2.65 -8.969 1 96.56 85 ARG B O 1
ATOM 1646 N N . ALA B 1 86 ? -8.461 -1.254 -8.719 1 95.88 86 ALA B N 1
ATOM 1647 C CA . ALA B 1 86 ? -7.711 -0.086 -9.18 1 95.88 86 ALA B CA 1
ATOM 1648 C C . ALA B 1 86 ? -6.492 0.163 -8.297 1 95.88 86 ALA B C 1
ATOM 1650 O O . ALA B 1 86 ? -5.406 0.471 -8.797 1 95.88 86 ALA B O 1
ATOM 1651 N N . LEU B 1 87 ? -6.637 0.042 -6.988 1 96.81 87 LEU B N 1
ATOM 1652 C CA . LEU B 1 87 ? -5.543 0.232 -6.039 1 96.81 87 LEU B CA 1
ATOM 1653 C C . LEU B 1 87 ? -4.434 -0.784 -6.281 1 96.81 87 LEU B C 1
ATOM 1655 O O . LEU B 1 87 ? -3.262 -0.415 -6.395 1 96.81 87 LEU B O 1
ATOM 1659 N N . VAL B 1 88 ? -4.805 -2.029 -6.395 1 97.69 88 VAL B N 1
ATOM 1660 C CA . VAL B 1 88 ? -3.848 -3.113 -6.59 1 97.69 88 VAL B CA 1
ATOM 1661 C C . VAL B 1 88 ? -3.078 -2.893 -7.891 1 97.69 88 VAL B C 1
ATOM 1663 O O . VAL B 1 88 ? -1.848 -2.975 -7.914 1 97.69 88 VAL B O 1
ATOM 1666 N N . GLU B 1 89 ? -3.805 -2.562 -8.938 1 96.56 89 GLU B N 1
ATOM 1667 C CA . GLU B 1 89 ? -3.178 -2.363 -10.234 1 96.56 89 GLU B CA 1
ATOM 1668 C C . GLU B 1 89 ? -2.225 -1.171 -10.211 1 96.56 89 GLU B C 1
ATOM 1670 O O . GLU B 1 89 ? -1.153 -1.214 -10.82 1 96.56 89 GLU B O 1
ATOM 1675 N N . GLN B 1 90 ? -2.596 -0.131 -9.578 1 95.31 90 GLN B N 1
ATOM 1676 C CA . GLN B 1 90 ? -1.758 1.06 -9.492 1 95.31 90 GLN B CA 1
ATOM 1677 C C . GLN B 1 90 ? -0.492 0.786 -8.688 1 95.31 90 GLN B C 1
ATOM 1679 O O . GLN B 1 90 ? 0.6 1.206 -9.07 1 95.31 90 GLN B O 1
ATOM 1684 N N . ILE B 1 91 ? -0.631 0.06 -7.594 1 97.25 91 ILE B N 1
ATOM 1685 C CA . ILE B 1 91 ? 0.53 -0.306 -6.789 1 97.25 91 ILE B CA 1
ATOM 1686 C C . ILE B 1 91 ? 1.487 -1.156 -7.621 1 97.25 91 ILE B C 1
ATOM 1688 O O . ILE B 1 91 ? 2.686 -0.872 -7.684 1 97.25 91 ILE B O 1
ATOM 1692 N N . LEU B 1 92 ? 0.94 -2.107 -8.297 1 97.56 92 LEU B N 1
ATOM 1693 C CA . LEU B 1 92 ? 1.762 -3.061 -9.031 1 97.56 92 LEU B CA 1
ATOM 1694 C C . LEU B 1 92 ? 2.398 -2.402 -10.25 1 97.56 92 LEU B C 1
ATOM 1696 O O . LEU B 1 92 ? 3.457 -2.834 -10.711 1 97.56 92 LEU B O 1
ATOM 1700 N N . SER B 1 93 ? 1.729 -1.362 -10.766 1 96 93 SER B N 1
ATOM 1701 C CA . SER B 1 93 ? 2.266 -0.655 -11.922 1 96 93 SER B CA 1
ATOM 1702 C C . SER B 1 93 ? 3.551 0.087 -11.57 1 96 93 SER B C 1
ATOM 1704 O O . SER B 1 93 ? 4.305 0.491 -12.453 1 96 93 SER B O 1
ATOM 1706 N N . GLN B 1 94 ? 3.846 0.277 -10.297 1 96.19 94 GLN B N 1
ATOM 1707 C CA . GLN B 1 94 ? 5.035 1 -9.859 1 96.19 94 GLN B CA 1
ATOM 1708 C C . GLN B 1 94 ? 6.211 0.051 -9.656 1 96.19 94 GLN B C 1
ATOM 1710 O O . GLN B 1 94 ? 7.344 0.493 -9.461 1 96.19 94 GLN B O 1
ATOM 1715 N N . LEU B 1 95 ? 5.918 -1.206 -9.68 1 96.94 95 LEU B N 1
ATOM 1716 C CA . LEU B 1 95 ? 6.953 -2.215 -9.484 1 96.94 95 LEU B CA 1
ATOM 1717 C C . LEU B 1 95 ? 7.879 -2.287 -10.695 1 96.94 95 LEU B C 1
ATOM 1719 O O . LEU B 1 95 ? 7.41 -2.34 -11.836 1 96.94 95 LEU B O 1
ATOM 1723 N N . ASP B 1 96 ? 9.117 -2.24 -10.422 1 96.19 96 ASP B N 1
ATOM 1724 C CA . ASP B 1 96 ? 10.109 -2.375 -11.492 1 96.19 96 ASP B CA 1
ATOM 1725 C C . ASP B 1 96 ? 9.984 -3.732 -12.18 1 96.19 96 ASP B C 1
ATOM 1727 O O . ASP B 1 96 ? 10.188 -4.773 -11.555 1 96.19 96 ASP B O 1
ATOM 1731 N N . GLU B 1 97 ? 9.766 -3.723 -13.453 1 94.88 97 GLU B N 1
ATOM 1732 C CA . GLU B 1 97 ? 9.594 -4.957 -14.211 1 94.88 97 GLU B CA 1
ATOM 1733 C C . GLU B 1 97 ? 10.898 -5.746 -14.281 1 94.88 97 GLU B C 1
ATOM 1735 O O . GLU B 1 97 ? 10.891 -6.953 -14.531 1 94.88 97 GLU B O 1
ATOM 1740 N N . ASN B 1 98 ? 11.969 -5.016 -14.086 1 94.69 98 ASN B N 1
ATOM 1741 C CA . ASN B 1 98 ? 13.273 -5.668 -14.141 1 94.69 98 ASN B CA 1
ATOM 1742 C C . ASN B 1 98 ? 13.805 -5.984 -12.742 1 94.69 98 ASN B C 1
ATOM 1744 O O . ASN B 1 98 ? 15 -6.223 -12.57 1 94.69 98 ASN B O 1
ATOM 1748 N N . ASP B 1 99 ? 12.891 -5.848 -11.82 1 95.44 99 ASP B N 1
ATOM 1749 C CA . ASP B 1 99 ? 13.25 -6.258 -10.461 1 95.44 99 ASP B CA 1
ATOM 1750 C C . ASP B 1 99 ? 13.797 -7.688 -10.453 1 95.44 99 ASP B C 1
ATOM 1752 O O . ASP B 1 99 ? 13.195 -8.594 -11.023 1 95.44 99 ASP B O 1
ATOM 1756 N N . GLU B 1 100 ? 14.914 -7.848 -9.812 1 95.25 100 GLU B N 1
ATOM 1757 C CA . GLU B 1 100 ? 15.633 -9.117 -9.859 1 95.25 100 GLU B CA 1
ATOM 1758 C C . GLU B 1 100 ? 14.758 -10.258 -9.344 1 95.25 100 GLU B C 1
ATOM 1760 O O . GLU B 1 100 ? 14.734 -11.344 -9.938 1 95.25 100 GLU B O 1
ATOM 1765 N N . GLN B 1 101 ? 14.031 -10.016 -8.273 1 95.31 101 GLN B N 1
ATOM 1766 C CA . GLN B 1 101 ? 13.18 -11.047 -7.688 1 95.31 101 GLN B CA 1
ATOM 1767 C C . GLN B 1 101 ? 12.023 -11.398 -8.625 1 95.31 101 GLN B C 1
ATOM 1769 O O . GLN B 1 101 ? 11.688 -12.578 -8.781 1 95.31 101 GLN B O 1
ATOM 1774 N N . LEU B 1 102 ? 11.477 -10.445 -9.195 1 95.88 102 LEU B N 1
ATOM 1775 C CA . LEU B 1 102 ? 10.352 -10.648 -10.109 1 95.88 102 LEU B CA 1
ATOM 1776 C C . LEU B 1 102 ? 10.789 -11.438 -11.336 1 95.88 102 LEU B C 1
ATOM 1778 O O . LEU B 1 102 ? 10.102 -12.367 -11.758 1 95.88 102 LEU B O 1
ATOM 1782 N N . VAL B 1 103 ? 11.898 -11.086 -11.922 1 95.38 103 VAL B N 1
ATOM 1783 C CA . VAL B 1 103 ? 12.422 -11.734 -13.117 1 95.38 103 VAL B CA 1
ATOM 1784 C C . VAL B 1 103 ? 12.734 -13.203 -12.82 1 95.38 103 VAL B C 1
ATOM 1786 O O . VAL B 1 103 ? 12.414 -14.086 -13.625 1 95.38 103 VAL B O 1
ATOM 1789 N N . LYS B 1 104 ? 13.336 -13.406 -11.703 1 95.25 104 LYS B N 1
ATOM 1790 C CA . LYS B 1 104 ? 13.641 -14.773 -11.289 1 95.25 104 LYS B CA 1
ATOM 1791 C C . LYS B 1 104 ? 12.375 -15.609 -11.18 1 95.25 104 LYS B C 1
ATOM 1793 O O . LYS B 1 104 ? 12.352 -16.766 -11.633 1 95.25 104 LYS B O 1
ATOM 1798 N N . LEU B 1 105 ? 11.375 -15.047 -10.609 1 95.19 105 LEU B N 1
ATOM 1799 C CA . LEU B 1 105 ? 10.109 -15.758 -10.43 1 95.19 105 LEU B CA 1
ATOM 1800 C C . LEU B 1 105 ? 9.469 -16.062 -11.781 1 95.19 105 LEU B C 1
ATOM 1802 O O . LEU B 1 105 ? 8.953 -17.172 -11.984 1 95.19 105 LEU B O 1
ATOM 1806 N N . ARG B 1 106 ? 9.516 -15.148 -12.625 1 93.25 106 ARG B N 1
ATOM 1807 C CA . ARG B 1 106 ? 8.938 -15.336 -13.953 1 93.25 106 ARG B CA 1
ATOM 1808 C C . ARG B 1 106 ? 9.68 -16.422 -14.727 1 93.25 106 ARG B C 1
ATOM 1810 O O . ARG B 1 106 ? 9.07 -17.203 -15.469 1 93.25 106 ARG B O 1
ATOM 1817 N N . THR B 1 107 ? 10.984 -16.406 -14.594 1 93.12 107 THR B N 1
ATOM 1818 C CA . THR B 1 107 ? 11.812 -17.422 -15.242 1 93.12 107 THR B CA 1
ATOM 1819 C C . THR B 1 107 ? 11.477 -18.812 -14.711 1 93.12 107 THR B C 1
ATOM 1821 O O . THR B 1 107 ? 11.367 -19.766 -15.484 1 93.12 107 THR B O 1
ATOM 1824 N N . LYS B 1 108 ? 11.273 -18.891 -13.453 1 91.81 108 LYS B N 1
ATOM 1825 C CA . LYS B 1 108 ? 10.906 -20.156 -12.836 1 91.81 108 LYS B CA 1
ATOM 1826 C C . LYS B 1 108 ? 9.516 -20.609 -13.289 1 91.81 108 LYS B C 1
ATOM 1828 O O . LYS B 1 108 ? 9.266 -21.797 -13.453 1 91.81 108 LYS B O 1
ATOM 1833 N N . ALA B 1 109 ? 8.68 -19.688 -13.453 1 88 109 ALA B N 1
ATOM 1834 C CA . ALA B 1 109 ? 7.312 -19.969 -13.883 1 88 109 ALA B CA 1
ATOM 1835 C C . ALA B 1 109 ? 7.305 -20.688 -15.227 1 88 109 ALA B C 1
ATOM 1837 O O . ALA B 1 109 ? 6.438 -21.531 -15.484 1 88 109 ALA B O 1
ATOM 1838 N N . GLU B 1 110 ? 8.203 -20.344 -16.047 1 84.75 110 GLU B N 1
ATOM 1839 C CA . GLU B 1 110 ? 8.297 -20.953 -17.359 1 84.75 110 GLU B CA 1
ATOM 1840 C C . GLU B 1 110 ? 8.742 -22.406 -17.281 1 84.75 110 GLU B C 1
ATOM 1842 O O . GLU B 1 110 ? 8.438 -23.203 -18.156 1 84.75 110 GLU B O 1
ATOM 1847 N N . ALA B 1 111 ? 9.359 -22.703 -16.219 1 81.88 111 ALA B N 1
ATOM 1848 C CA . ALA B 1 111 ? 9.945 -24.047 -16.062 1 81.88 111 ALA B CA 1
ATOM 1849 C C . ALA B 1 111 ? 9 -24.984 -15.328 1 81.88 111 ALA B C 1
ATOM 1851 O O . ALA B 1 111 ? 9.109 -26.203 -15.445 1 81.88 111 ALA B O 1
ATOM 1852 N N . ILE B 1 112 ? 8.094 -24.359 -14.547 1 73.88 112 ILE B N 1
ATOM 1853 C CA . ILE B 1 112 ? 7.25 -25.188 -13.688 1 73.88 112 ILE B CA 1
ATOM 1854 C C . ILE B 1 112 ? 5.898 -25.422 -14.359 1 73.88 112 ILE B C 1
ATOM 1856 O O . ILE B 1 112 ? 5.246 -24.469 -14.797 1 73.88 112 ILE B O 1
ATOM 1860 N N . THR B 1 113 ? 5.637 -26.625 -14.836 1 68.19 113 THR B N 1
ATOM 1861 C CA . THR B 1 113 ? 4.32 -27 -15.336 1 68.19 113 THR B CA 1
ATOM 1862 C C . THR B 1 113 ? 3.686 -28.062 -14.43 1 68.19 113 THR B C 1
ATOM 1864 O O . THR B 1 113 ? 4.371 -28.969 -13.953 1 68.19 113 THR B O 1
ATOM 1867 N N . CYS B 1 114 ? 2.598 -27.625 -13.922 1 67.88 114 CYS B N 1
ATOM 1868 C CA . CYS B 1 114 ? 1.888 -28.688 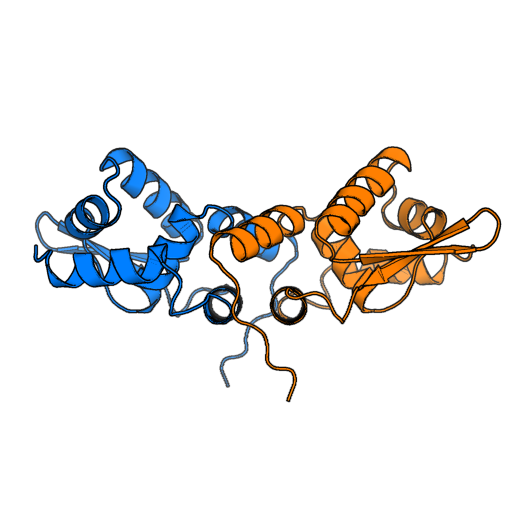-13.227 1 67.88 114 CYS B CA 1
ATOM 1869 C C . CYS B 1 114 ? 1.123 -29.578 -14.203 1 67.88 114 CYS B C 1
ATOM 1871 O O . CYS B 1 114 ? 0.706 -29.109 -15.266 1 67.88 114 CYS B O 1
#

Radius of gyration: 19.53 Å; Cα contacts (8 Å, |Δi|>4): 302; chains: 2; bounding box: 32×62×40 Å

Secondary structure (DSSP, 8-state):
------B-HHHHHHHHHHHTSHHHHHHHHHHHHS-EEHHHHHHHHT--HHHHHHHHHHHHHTT-EEEEEETTEEEEEE-TTSTTHHHHHHHHHTB-TT-HHHHHHHHHHHH---/------B-HHHHHHHHHHHTSHHHHHHHHHHHHS-EEHHHHHHHHT--HHHHHHHHHHHHHTT-EEEEEETTEEEEEE-TTSTTHHHHHHHHHTB-TT-HHHHHHHHHHHH---